Protein AF-A0A2V7GZ86-F1 (afdb_monomer_lite)

pLDDT: mean 86.81, std 11.38, range [52.19, 98.56]

Foldseek 3Di:
DDLVVQLVVLLVVLVVLLVVLVVLLVVQVVVLCVAQPPNCQCVLLVLLSVLLVLLSVLLNVCLVPDPQVLSRDGCPDCPDLNVVLSVLSSVLSVLSSQSSVPRQFDDDDPDTDGRFQALQNVLVSQLVNLVSVLVSLCSSQQRPDDPPVNDPCNVVSCVDPVSCLLNVLSVVLNVLSVVLNVLRVPDRDSVLSSLSSVLSSLSSQLSSCSNVVVVVSVVVSVVSNVVSVVVSVVPPD

Radius of gyration: 19.73 Å; chains: 1; bounding box: 51×45×50 Å

Secondary structure (DSSP, 8-state):
--HHHHHHHHHHHHHHHHHHHHHHHHHHHHHHHHHHTT-GGGHHHHHHHHHHHHHHHHHHHHHHT---GGGSS----TTSHHHHHHHHHHHHHHHHHHHHHT-SEEEETTEEEEE---THHHHHHHHHHHHHHHHHHHHHHHT-S-GGG-SS-HHHHHT-HHHHHHHHHHHHHHHHHHHHHHHGGG---HHHHHHHHHHHHHHHHHHHHHHTT-HHHHHHHHHHHHHHHHHHHHT--

Sequence (237 aa):
MTLEARDELRFGFVEMLFALTAAEIAVQVADVVKNFEADLAALPAYTHLMFATILVTTSWVGWLKSKAPGNRAPLDSVFSAAFIVLLVDVFLVICYFIIVRGVDIQRIGDTIVRVVPSSANETRWSMVIFCVYFLWDILTKAVIVPADERSKKMWRRLIDKNLWDRAWITIVCLLIAFALWLETRTFTNALSVVAVDIALVALVLLFRALKEKSSKWASAMSLLLIAMTIAGLKLQP

Structure (mmCIF, N/CA/C/O backbone):
data_AF-A0A2V7GZ86-F1
#
_entry.id   AF-A0A2V7GZ86-F1
#
loop_
_atom_site.group_PDB
_atom_site.id
_atom_site.type_symbol
_atom_site.label_atom_id
_atom_site.label_alt_id
_atom_site.label_comp_id
_atom_site.label_asym_id
_atom_site.label_entity_id
_atom_site.label_seq_id
_atom_site.pdbx_PDB_ins_code
_atom_site.Cartn_x
_atom_site.Cartn_y
_atom_site.Cartn_z
_atom_site.occupancy
_atom_site.B_iso_or_equiv
_atom_site.auth_seq_id
_atom_site.auth_comp_id
_atom_site.auth_asym_id
_atom_site.auth_atom_id
_atom_site.pdbx_PDB_model_num
ATOM 1 N N . MET A 1 1 ? -7.721 -25.644 25.195 1.00 55.38 1 MET A N 1
ATOM 2 C CA . MET A 1 1 ? -7.066 -24.526 24.484 1.00 55.38 1 MET A CA 1
ATOM 3 C C . MET A 1 1 ? -7.402 -23.257 25.247 1.00 55.38 1 MET A C 1
ATOM 5 O O . MET A 1 1 ? -8.586 -22.995 25.431 1.00 55.38 1 MET A O 1
ATOM 9 N N . THR A 1 2 ? -6.400 -22.572 25.796 1.00 71.94 2 THR A N 1
ATOM 10 C CA . THR A 1 2 ? -6.577 -21.314 26.543 1.00 71.94 2 THR A CA 1
ATOM 11 C C . THR A 1 2 ? -7.041 -20.199 25.597 1.00 71.94 2 THR A C 1
ATOM 13 O O . THR A 1 2 ? -6.867 -20.314 24.384 1.00 71.94 2 THR A O 1
ATOM 16 N N . LEU A 1 3 ? -7.666 -19.141 26.127 1.00 62.00 3 LEU A N 1
ATOM 17 C CA . LEU A 1 3 ? -8.075 -17.973 25.327 1.00 62.00 3 LEU A CA 1
ATOM 18 C C . LEU A 1 3 ? -6.872 -17.333 24.613 1.00 62.00 3 LEU A C 1
ATOM 20 O O . LEU A 1 3 ? -6.975 -17.001 23.438 1.00 62.00 3 LEU A O 1
ATOM 24 N N . GLU A 1 4 ? -5.715 -17.293 25.278 1.00 68.81 4 GLU A N 1
ATOM 25 C CA . GLU A 1 4 ? -4.448 -16.810 24.709 1.00 68.81 4 GLU A CA 1
ATOM 26 C C . GLU A 1 4 ? -4.055 -17.578 23.437 1.00 68.81 4 GLU A C 1
ATOM 28 O O . GLU A 1 4 ? -3.785 -16.971 22.405 1.00 68.81 4 GLU A O 1
ATOM 33 N N . ALA A 1 5 ? -4.161 -18.912 23.456 1.00 68.38 5 ALA A N 1
ATOM 34 C CA . ALA A 1 5 ? -3.840 -19.745 22.297 1.00 68.38 5 ALA A CA 1
ATOM 35 C C . ALA A 1 5 ? -4.799 -19.542 21.104 1.00 68.38 5 ALA A C 1
ATOM 37 O O . ALA A 1 5 ? -4.445 -19.863 19.972 1.00 68.38 5 ALA A O 1
ATOM 38 N N . ARG A 1 6 ? -6.027 -19.042 21.321 1.00 65.75 6 ARG A N 1
ATOM 39 C CA . ARG A 1 6 ? -6.971 -18.739 20.226 1.00 65.75 6 ARG A CA 1
ATOM 40 C C . ARG A 1 6 ? -6.672 -17.401 19.564 1.00 65.75 6 ARG A C 1
ATOM 42 O O . ARG A 1 6 ? -6.775 -17.304 18.342 1.00 65.75 6 ARG A O 1
ATOM 49 N N . ASP A 1 7 ? -6.299 -16.399 20.352 1.00 68.62 7 ASP A N 1
ATOM 50 C CA . ASP A 1 7 ? -5.923 -15.091 19.822 1.00 68.62 7 ASP A CA 1
ATOM 51 C C . ASP A 1 7 ? -4.645 -15.209 18.980 1.00 68.62 7 ASP A C 1
ATOM 53 O O . ASP A 1 7 ? -4.592 -14.681 17.868 1.00 68.62 7 ASP A O 1
ATOM 57 N N . GLU A 1 8 ? -3.678 -16.018 19.421 1.00 78.75 8 GLU A N 1
ATOM 58 C CA . GLU A 1 8 ? -2.450 -16.323 18.672 1.00 78.75 8 GLU A CA 1
ATOM 59 C C . GLU A 1 8 ? -2.711 -16.877 17.259 1.00 78.75 8 GLU A C 1
ATOM 61 O O . GLU A 1 8 ? -2.003 -16.509 16.321 1.00 78.75 8 GLU A O 1
ATOM 66 N N . LEU A 1 9 ? -3.758 -17.690 17.057 1.00 82.81 9 LEU A N 1
ATOM 67 C CA . LEU A 1 9 ? -4.071 -18.266 15.740 1.00 82.81 9 LEU A CA 1
ATOM 68 C C . LEU A 1 9 ? -4.474 -17.203 14.711 1.00 82.81 9 LEU A C 1
ATOM 70 O O . LEU A 1 9 ? -4.079 -17.290 13.547 1.00 82.81 9 LEU A O 1
ATOM 74 N N . ARG A 1 10 ? -5.248 -16.190 15.123 1.00 84.25 10 ARG A N 1
ATOM 75 C CA . ARG A 1 10 ? -5.654 -15.088 14.237 1.00 84.25 10 ARG A CA 1
ATOM 76 C C . ARG A 1 10 ? -4.441 -14.280 13.790 1.00 84.25 10 ARG A C 1
ATOM 78 O O . ARG A 1 10 ? -4.294 -14.008 12.598 1.00 84.25 10 ARG A O 1
ATOM 85 N N . PHE A 1 11 ? -3.617 -13.871 14.756 1.00 87.12 11 PHE A N 1
ATOM 86 C CA . PHE A 1 11 ? -2.421 -13.080 14.486 1.00 87.12 11 PHE A CA 1
ATOM 87 C C . PHE A 1 11 ? -1.457 -13.868 13.599 1.00 87.12 11 PHE A C 1
ATOM 89 O O . PHE A 1 11 ? -1.068 -13.365 12.547 1.00 87.12 11 PHE A O 1
ATOM 96 N N . GLY A 1 12 ? -1.201 -15.134 13.936 1.00 91.56 12 GLY A N 1
ATOM 97 C CA . GLY A 1 12 ? -0.359 -16.017 13.134 1.00 91.56 12 GLY A CA 1
ATOM 98 C C . GLY A 1 12 ? -0.863 -16.184 11.698 1.00 91.56 12 GLY A C 1
ATOM 99 O O . GLY A 1 12 ? -0.069 -16.145 10.762 1.00 91.56 12 GLY A O 1
ATOM 100 N N . PHE A 1 13 ? -2.179 -16.298 11.480 1.00 93.69 13 PHE A N 1
ATOM 101 C CA . PHE A 1 13 ? -2.731 -16.395 10.124 1.00 93.69 13 PHE A CA 1
ATOM 102 C C . PHE A 1 13 ? -2.446 -15.153 9.271 1.00 93.69 13 PHE A C 1
ATOM 104 O O . PHE A 1 13 ? -1.959 -15.275 8.148 1.00 93.69 13 PHE A O 1
ATOM 111 N N . VAL A 1 14 ? -2.710 -13.955 9.798 1.00 95.00 14 VAL A N 1
ATOM 112 C CA . VAL A 1 14 ? -2.457 -12.702 9.066 1.00 95.00 14 VAL A CA 1
ATOM 113 C C . VAL A 1 14 ? -0.953 -12.478 8.861 1.00 95.00 14 VAL A C 1
ATOM 115 O O . VAL A 1 14 ? -0.543 -12.053 7.782 1.00 95.00 14 VAL A O 1
ATOM 118 N N . GLU A 1 15 ? -0.116 -12.823 9.843 1.00 96.00 15 GLU A N 1
ATOM 119 C CA . GLU A 1 15 ? 1.348 -12.773 9.721 1.00 96.00 15 GLU A CA 1
ATOM 120 C C . GLU A 1 15 ? 1.870 -13.682 8.606 1.00 96.00 15 GLU A C 1
ATOM 122 O O . GLU A 1 15 ? 2.702 -13.247 7.807 1.00 96.00 15 GLU A O 1
ATOM 127 N N . MET A 1 16 ? 1.339 -14.902 8.481 1.00 97.44 16 MET A N 1
ATOM 128 C CA . MET A 1 16 ? 1.681 -15.799 7.373 1.00 97.44 16 MET A CA 1
ATOM 129 C C . MET A 1 16 ? 1.311 -15.198 6.008 1.00 97.44 16 MET A C 1
ATOM 131 O O . MET A 1 16 ? 2.074 -15.344 5.056 1.00 97.44 16 MET A O 1
ATOM 135 N N . LEU A 1 17 ? 0.188 -14.477 5.895 1.00 97.75 17 LEU A N 1
ATOM 136 C CA . LEU A 1 17 ? -0.189 -13.793 4.649 1.00 97.75 17 LEU A CA 1
ATOM 137 C C . LEU A 1 17 ? 0.745 -12.616 4.317 1.00 97.75 17 LEU A C 1
ATOM 139 O O . LEU A 1 17 ? 1.081 -12.401 3.147 1.00 97.75 17 LEU A O 1
ATOM 143 N N . PHE A 1 18 ? 1.197 -11.864 5.325 1.00 97.94 18 PHE A N 1
ATOM 144 C CA . PHE A 1 18 ? 2.225 -10.836 5.134 1.00 97.94 18 PHE A CA 1
ATOM 145 C C . PHE A 1 18 ? 3.549 -11.455 4.677 1.00 97.94 18 PHE A C 1
ATOM 147 O O . PHE A 1 18 ? 4.160 -10.949 3.736 1.00 97.94 18 PHE A O 1
ATOM 154 N N . ALA A 1 19 ? 3.963 -12.567 5.291 1.00 98.06 19 ALA A N 1
ATOM 155 C CA . ALA A 1 19 ? 5.163 -13.299 4.898 1.00 98.06 19 ALA A CA 1
ATOM 156 C C . ALA A 1 19 ? 5.065 -13.826 3.458 1.00 98.06 19 ALA A C 1
ATOM 158 O O . ALA A 1 19 ? 6.012 -13.678 2.689 1.00 98.06 19 ALA A O 1
ATOM 159 N N . LEU A 1 20 ? 3.904 -14.361 3.061 1.00 98.25 20 LEU A N 1
ATOM 160 C CA . LEU A 1 20 ? 3.641 -14.782 1.684 1.00 98.25 20 LEU A CA 1
ATOM 161 C C . LEU A 1 20 ? 3.772 -13.612 0.700 1.00 98.25 20 LEU A C 1
ATOM 163 O O . LEU A 1 20 ? 4.421 -13.742 -0.334 1.00 98.25 20 LEU A O 1
ATOM 167 N N . THR A 1 21 ? 3.204 -12.454 1.037 1.00 98.31 21 THR A N 1
ATOM 168 C CA . THR A 1 21 ? 3.330 -11.244 0.208 1.00 98.31 21 THR A CA 1
ATOM 169 C C . THR A 1 21 ? 4.785 -10.778 0.100 1.00 98.31 21 THR A C 1
ATOM 171 O O . THR A 1 21 ? 5.233 -10.405 -0.980 1.00 98.31 21 THR A O 1
ATOM 174 N N . ALA A 1 22 ? 5.552 -10.834 1.193 1.00 98.31 22 ALA A N 1
ATOM 175 C CA . ALA A 1 22 ? 6.975 -10.500 1.181 1.00 98.31 22 ALA A CA 1
ATOM 176 C C . ALA A 1 22 ? 7.805 -11.485 0.338 1.00 98.31 22 ALA A C 1
ATOM 178 O O . ALA A 1 22 ? 8.714 -11.066 -0.378 1.00 98.31 22 ALA A O 1
ATOM 179 N N . ALA A 1 23 ? 7.476 -12.779 0.377 1.00 98.44 23 ALA A N 1
ATOM 180 C CA . ALA A 1 23 ? 8.101 -13.781 -0.481 1.00 98.44 23 ALA A CA 1
ATOM 181 C C . ALA A 1 23 ? 7.811 -13.512 -1.966 1.00 98.44 23 ALA A C 1
ATOM 183 O O . ALA A 1 23 ? 8.726 -13.577 -2.783 1.00 98.44 23 ALA A O 1
ATOM 184 N N . GLU A 1 24 ? 6.578 -13.132 -2.312 1.00 98.12 24 GLU A N 1
ATOM 185 C CA . GLU A 1 24 ? 6.230 -12.755 -3.688 1.00 98.12 24 GLU A CA 1
ATOM 186 C C . GLU A 1 24 ? 7.028 -11.531 -4.164 1.00 98.12 24 GLU A C 1
ATOM 188 O O . GLU A 1 24 ? 7.501 -11.525 -5.296 1.00 98.12 24 GLU A O 1
ATOM 193 N N . ILE A 1 25 ? 7.261 -10.529 -3.304 1.00 98.19 25 ILE A N 1
ATOM 194 C CA . ILE A 1 25 ? 8.141 -9.393 -3.639 1.00 98.19 25 ILE A CA 1
ATOM 195 C C . ILE A 1 25 ? 9.536 -9.897 -4.015 1.00 98.19 25 ILE A C 1
ATOM 197 O O . ILE A 1 25 ? 10.080 -9.481 -5.035 1.00 98.19 25 ILE A O 1
ATOM 201 N N . ALA A 1 26 ? 10.109 -10.807 -3.222 1.00 98.19 26 ALA A N 1
ATOM 202 C CA . ALA A 1 26 ? 11.434 -11.356 -3.496 1.00 98.19 26 ALA A CA 1
ATOM 203 C C . ALA A 1 26 ? 11.485 -12.116 -4.833 1.00 98.19 26 ALA A C 1
ATOM 205 O O . ALA A 1 26 ? 12.449 -11.961 -5.582 1.00 98.19 26 ALA A O 1
ATOM 206 N N . VAL A 1 27 ? 10.438 -12.883 -5.159 1.00 96.94 27 VAL A N 1
ATOM 207 C CA . VAL A 1 27 ? 10.313 -13.576 -6.453 1.00 96.94 27 VAL A CA 1
ATOM 208 C C . VAL A 1 27 ? 10.264 -12.574 -7.607 1.00 96.94 27 VAL A C 1
ATOM 210 O O . VAL A 1 27 ? 11.024 -12.716 -8.561 1.00 96.94 27 VAL A O 1
ATOM 213 N N . GLN A 1 28 ? 9.439 -11.527 -7.512 1.00 95.88 28 GLN A N 1
ATOM 214 C CA . GLN A 1 28 ? 9.347 -10.505 -8.560 1.00 95.88 28 GLN A CA 1
ATOM 215 C C . GLN A 1 28 ? 10.662 -9.727 -8.730 1.00 95.88 28 GLN A C 1
ATOM 217 O O . GLN A 1 28 ? 11.079 -9.468 -9.855 1.00 95.88 28 GLN A O 1
ATOM 222 N N . VAL A 1 29 ? 11.356 -9.392 -7.635 1.00 96.12 29 VAL A N 1
ATOM 223 C CA . VAL A 1 29 ? 12.685 -8.757 -7.697 1.00 96.12 29 VAL A CA 1
ATOM 224 C C . VAL A 1 29 ? 13.685 -9.668 -8.410 1.00 96.12 29 VAL A C 1
ATOM 226 O O . VAL A 1 29 ? 14.411 -9.204 -9.288 1.00 96.12 29 VAL A O 1
ATOM 229 N N . ALA A 1 30 ? 13.713 -10.960 -8.071 1.00 95.38 30 ALA A N 1
ATOM 230 C CA . ALA A 1 30 ? 14.594 -11.924 -8.724 1.00 95.38 30 ALA A CA 1
ATOM 231 C C . ALA A 1 30 ? 14.294 -12.050 -10.228 1.00 95.38 30 ALA A C 1
ATOM 233 O O . ALA A 1 30 ? 15.227 -12.080 -11.033 1.00 95.38 30 ALA A O 1
ATOM 234 N N . ASP A 1 31 ? 13.013 -12.061 -10.610 1.00 93.88 31 ASP A N 1
ATOM 235 C CA . ASP A 1 31 ? 12.576 -12.062 -12.010 1.00 93.88 31 ASP A CA 1
ATOM 236 C C . ASP A 1 31 ? 13.084 -10.817 -12.758 1.00 93.88 31 ASP A C 1
ATOM 238 O O . ASP A 1 31 ? 13.628 -10.946 -13.856 1.00 93.88 31 ASP A O 1
ATOM 242 N N . VAL A 1 32 ? 12.965 -9.618 -12.175 1.00 93.88 32 VAL A N 1
ATOM 243 C CA . VAL A 1 32 ? 13.455 -8.374 -12.801 1.00 93.88 32 VAL A CA 1
ATOM 244 C C . VAL A 1 32 ? 14.974 -8.413 -12.981 1.00 93.88 32 VAL A C 1
ATOM 246 O O . VAL A 1 32 ? 15.461 -8.207 -14.092 1.00 93.88 32 VAL A O 1
ATOM 249 N N . VAL A 1 33 ? 15.720 -8.745 -11.922 1.00 94.62 33 VAL A N 1
ATOM 250 C CA . VAL A 1 33 ? 17.193 -8.780 -11.947 1.00 94.62 33 VAL A CA 1
ATOM 251 C C . VAL A 1 33 ? 17.709 -9.791 -12.971 1.00 94.62 33 VAL A C 1
ATOM 253 O O . VAL A 1 33 ? 18.643 -9.495 -13.712 1.00 94.62 33 VAL A O 1
ATOM 256 N N . LYS A 1 34 ? 17.090 -10.975 -13.049 1.00 94.19 34 LYS A N 1
ATOM 257 C CA . LYS A 1 34 ? 17.498 -12.037 -13.977 1.00 94.19 34 LYS A CA 1
ATOM 258 C C . LYS A 1 34 ? 17.307 -11.655 -15.447 1.00 94.19 34 LYS A C 1
ATOM 260 O O . LYS A 1 34 ? 18.088 -12.105 -16.279 1.00 94.19 34 LYS A O 1
ATOM 265 N N . ASN A 1 35 ? 16.254 -10.904 -15.776 1.00 93.00 35 ASN A N 1
ATOM 266 C CA . ASN A 1 35 ? 15.871 -10.651 -17.171 1.00 93.00 35 ASN A CA 1
ATOM 267 C C . ASN A 1 35 ? 16.343 -9.296 -17.709 1.00 93.00 35 ASN A C 1
ATOM 269 O O . ASN A 1 35 ? 16.477 -9.157 -18.921 1.00 93.00 35 ASN A O 1
ATOM 273 N N . PHE A 1 36 ? 16.586 -8.313 -16.841 1.00 91.00 36 PHE A N 1
ATOM 274 C CA . PHE A 1 36 ? 16.958 -6.957 -17.256 1.00 91.00 36 PHE A CA 1
ATOM 275 C C . PHE A 1 36 ? 18.317 -6.497 -16.721 1.00 91.00 36 PHE A C 1
ATOM 277 O O . PHE A 1 36 ? 18.743 -5.395 -17.045 1.00 91.00 36 PHE A O 1
ATOM 284 N N . GLU A 1 37 ? 19.014 -7.310 -15.918 1.00 86.50 37 GLU A N 1
ATOM 285 C CA . GLU A 1 37 ? 20.281 -6.936 -15.276 1.00 86.50 37 GLU A CA 1
ATOM 286 C C . GLU A 1 37 ? 20.219 -5.503 -14.682 1.00 86.50 37 GLU A C 1
ATOM 288 O O . GLU A 1 37 ? 19.221 -5.117 -14.062 1.00 86.50 37 GLU A O 1
ATOM 293 N N . ALA A 1 38 ? 21.273 -4.700 -14.850 1.00 83.56 38 ALA A N 1
ATOM 294 C CA . ALA A 1 38 ? 21.331 -3.303 -14.419 1.00 83.56 38 ALA A CA 1
ATOM 295 C C . ALA A 1 38 ? 20.757 -2.314 -15.463 1.00 83.56 38 ALA A C 1
ATOM 297 O O . ALA A 1 38 ? 21.160 -1.149 -15.486 1.00 83.56 38 ALA A O 1
ATOM 298 N N . ASP A 1 39 ? 19.848 -2.756 -16.341 1.00 92.19 39 ASP A N 1
ATOM 299 C CA . ASP A 1 39 ? 19.231 -1.897 -17.354 1.00 92.19 39 ASP A CA 1
ATOM 300 C C . ASP A 1 39 ? 18.286 -0.867 -16.712 1.00 92.19 39 ASP A C 1
ATOM 302 O O . ASP A 1 39 ? 17.352 -1.190 -15.970 1.00 92.19 39 ASP A O 1
ATOM 306 N N . LEU A 1 40 ? 18.502 0.406 -17.049 1.00 90.88 40 LEU A N 1
ATOM 307 C CA . LEU A 1 40 ? 17.648 1.518 -16.636 1.00 90.88 40 LEU A CA 1
ATOM 308 C C . LEU A 1 40 ? 16.225 1.402 -17.201 1.00 90.88 40 LEU A C 1
ATOM 310 O O . LEU A 1 40 ? 15.306 1.999 -16.642 1.00 90.88 40 LEU A O 1
ATOM 314 N N . ALA A 1 41 ? 16.008 0.613 -18.257 1.00 90.81 41 ALA A N 1
ATOM 315 C CA . ALA A 1 41 ? 14.671 0.307 -18.762 1.00 90.81 41 ALA A CA 1
ATOM 316 C C . ALA A 1 41 ? 13.791 -0.416 -17.722 1.00 90.81 41 ALA A C 1
ATOM 318 O O . ALA A 1 41 ? 12.566 -0.292 -17.769 1.00 90.81 41 ALA A O 1
ATOM 319 N N . ALA A 1 42 ? 14.394 -1.116 -16.754 1.00 94.62 42 ALA A N 1
ATOM 320 C CA . ALA A 1 42 ? 13.684 -1.773 -15.658 1.00 94.62 42 ALA A CA 1
ATOM 321 C C . ALA A 1 42 ? 13.427 -0.861 -14.446 1.00 94.62 42 ALA A C 1
ATOM 323 O O . ALA A 1 42 ? 12.818 -1.300 -13.469 1.00 94.62 42 ALA A O 1
ATOM 324 N N . LEU A 1 43 ? 13.847 0.411 -14.494 1.00 95.06 43 LEU A N 1
ATOM 325 C CA . LEU A 1 43 ? 13.683 1.353 -13.385 1.00 95.06 43 LEU A CA 1
ATOM 326 C C . LEU A 1 43 ? 12.230 1.459 -12.875 1.00 95.06 43 LEU A C 1
ATOM 328 O O . LEU A 1 43 ? 12.069 1.391 -11.657 1.00 95.06 43 LEU A O 1
ATOM 332 N N . PRO A 1 44 ? 11.184 1.534 -13.729 1.00 95.38 44 PRO A N 1
ATOM 333 C CA . PRO A 1 44 ? 9.794 1.538 -13.259 1.00 95.38 44 PRO A CA 1
ATOM 334 C C . PRO A 1 44 ? 9.421 0.284 -12.454 1.00 95.38 44 PRO A C 1
ATOM 336 O O . PRO A 1 44 ? 8.783 0.371 -11.412 1.00 95.38 44 PRO A O 1
ATOM 339 N N . ALA A 1 45 ? 9.883 -0.897 -12.880 1.00 95.75 45 ALA A N 1
ATOM 340 C CA . ALA A 1 45 ? 9.616 -2.139 -12.156 1.00 95.75 45 ALA A CA 1
ATOM 341 C C . ALA A 1 45 ? 10.298 -2.147 -10.776 1.00 95.75 45 ALA A C 1
ATOM 343 O O . ALA A 1 45 ? 9.702 -2.575 -9.785 1.00 95.75 45 ALA A O 1
ATOM 344 N N . TYR A 1 46 ? 11.532 -1.636 -10.686 1.00 96.44 46 TYR A N 1
ATOM 345 C CA . TYR A 1 46 ? 12.235 -1.498 -9.409 1.00 96.44 46 TYR A CA 1
ATOM 346 C C . TYR A 1 46 ? 11.539 -0.511 -8.462 1.00 96.44 46 TYR A C 1
ATOM 348 O O . TYR A 1 46 ? 11.425 -0.793 -7.266 1.00 96.44 46 TYR A O 1
ATOM 356 N N . THR A 1 47 ? 11.056 0.630 -8.963 1.00 96.75 47 THR A N 1
ATOM 357 C CA . THR A 1 47 ? 10.380 1.635 -8.128 1.00 96.75 47 THR A CA 1
ATOM 358 C C . THR A 1 47 ? 9.015 1.162 -7.652 1.00 96.75 47 THR A C 1
ATOM 360 O O . THR A 1 47 ? 8.705 1.351 -6.473 1.00 96.75 47 THR A O 1
ATOM 363 N N . HIS A 1 48 ? 8.273 0.433 -8.488 1.00 97.06 48 HIS A N 1
ATOM 364 C CA . HIS A 1 48 ? 7.035 -0.242 -8.097 1.00 97.06 48 HIS A CA 1
ATOM 365 C C . HIS A 1 48 ? 7.294 -1.245 -6.971 1.00 97.06 48 HIS A C 1
ATOM 367 O O . HIS A 1 48 ? 6.614 -1.240 -5.944 1.00 97.06 48 HIS A O 1
ATOM 373 N N . LEU A 1 49 ? 8.299 -2.115 -7.123 1.00 97.75 49 LEU A N 1
ATOM 374 C CA . LEU A 1 49 ? 8.638 -3.124 -6.112 1.00 97.75 49 LEU A CA 1
ATOM 375 C C . LEU A 1 49 ? 9.120 -2.493 -4.802 1.00 97.75 49 LEU A C 1
ATOM 377 O O . LEU A 1 49 ? 8.781 -2.978 -3.717 1.00 97.75 49 LEU A O 1
ATOM 381 N N . MET A 1 50 ? 9.851 -1.380 -4.878 1.00 97.88 50 MET A N 1
ATOM 382 C CA . MET A 1 50 ? 10.206 -0.577 -3.709 1.00 97.88 50 MET A CA 1
ATOM 383 C C . MET A 1 50 ? 8.955 -0.007 -3.027 1.00 97.88 50 MET A C 1
ATOM 385 O O . MET A 1 50 ? 8.817 -0.132 -1.806 1.00 97.88 50 MET A O 1
ATOM 389 N N . PHE A 1 51 ? 8.022 0.566 -3.794 1.00 97.94 51 PHE A N 1
ATOM 390 C CA . PHE A 1 51 ? 6.738 1.037 -3.280 1.00 97.94 51 PHE A CA 1
ATOM 391 C C . PHE A 1 51 ? 5.973 -0.083 -2.568 1.00 97.94 51 PHE A C 1
ATOM 393 O O . PHE A 1 51 ? 5.599 0.074 -1.402 1.00 97.94 51 PHE A O 1
ATOM 400 N N . ALA A 1 52 ? 5.813 -1.236 -3.218 1.00 98.31 52 ALA A N 1
ATOM 401 C CA . ALA A 1 52 ? 5.128 -2.390 -2.652 1.00 98.31 52 ALA A CA 1
ATOM 402 C C . ALA A 1 52 ? 5.804 -2.881 -1.360 1.00 98.31 52 ALA A C 1
ATOM 404 O O . ALA A 1 52 ? 5.125 -3.165 -0.373 1.00 98.31 52 ALA A O 1
ATOM 405 N N . THR A 1 53 ? 7.139 -2.897 -1.319 1.00 98.56 53 THR A N 1
ATOM 406 C CA . THR A 1 53 ? 7.912 -3.253 -0.118 1.00 98.56 53 THR A CA 1
ATOM 407 C C . THR A 1 53 ? 7.616 -2.306 1.040 1.00 98.56 53 THR A C 1
ATOM 409 O O . THR A 1 53 ? 7.311 -2.754 2.148 1.00 98.56 53 THR A O 1
ATOM 412 N N . ILE A 1 54 ? 7.658 -0.993 0.807 1.00 98.31 54 ILE A N 1
ATOM 413 C CA . ILE A 1 54 ? 7.376 0.014 1.841 1.00 98.31 54 ILE A CA 1
ATOM 414 C C . ILE A 1 54 ? 5.917 -0.082 2.300 1.00 98.31 54 ILE A C 1
ATOM 416 O O . ILE A 1 54 ? 5.636 -0.046 3.502 1.00 98.31 54 ILE A O 1
ATOM 420 N N . LEU A 1 55 ? 4.981 -0.257 1.368 1.00 98.06 55 LEU A N 1
ATOM 421 C CA . LEU A 1 55 ? 3.566 -0.441 1.665 1.00 98.06 55 LEU A CA 1
ATOM 422 C C . LEU A 1 55 ? 3.334 -1.659 2.565 1.00 98.06 55 LEU A C 1
ATOM 424 O O . LEU A 1 55 ? 2.701 -1.526 3.613 1.00 98.06 55 LEU A O 1
ATOM 428 N N . VAL A 1 56 ? 3.873 -2.823 2.200 1.00 98.38 56 VAL A N 1
ATOM 429 C CA . VAL A 1 56 ? 3.704 -4.081 2.942 1.00 98.38 56 VAL A CA 1
ATOM 430 C C . VAL A 1 56 ? 4.356 -3.995 4.319 1.00 98.38 56 VAL A C 1
ATOM 432 O O . VAL A 1 56 ? 3.699 -4.256 5.326 1.00 98.38 56 VAL A O 1
ATOM 435 N N . THR A 1 57 ? 5.619 -3.569 4.390 1.00 97.88 57 THR A N 1
ATOM 436 C CA . THR A 1 57 ? 6.383 -3.521 5.649 1.00 97.88 57 THR A CA 1
ATOM 437 C C . THR A 1 57 ? 5.801 -2.524 6.647 1.00 97.88 57 THR A C 1
ATOM 439 O O . THR A 1 57 ? 5.573 -2.871 7.807 1.00 97.88 57 THR A O 1
ATOM 442 N N . THR A 1 58 ? 5.479 -1.300 6.217 1.00 96.75 58 THR A N 1
ATOM 443 C CA . THR A 1 58 ? 4.860 -0.305 7.109 1.00 96.75 58 THR A CA 1
ATOM 444 C C . THR A 1 58 ? 3.452 -0.718 7.536 1.00 96.75 58 THR A C 1
ATOM 446 O O . THR A 1 58 ? 3.027 -0.395 8.649 1.00 96.75 58 THR A O 1
ATOM 449 N N . SER A 1 59 ? 2.727 -1.457 6.690 1.00 96.50 59 SER A N 1
ATOM 450 C CA . SER A 1 59 ? 1.403 -1.988 7.019 1.00 96.50 59 SER A CA 1
ATOM 451 C C . SER A 1 59 ? 1.444 -3.125 8.014 1.00 96.50 59 SER A C 1
ATOM 453 O O . SER A 1 59 ? 0.664 -3.095 8.964 1.00 96.50 59 SER A O 1
ATOM 455 N N . TRP A 1 60 ? 2.391 -4.046 7.869 1.00 97.00 60 TRP A N 1
ATOM 456 C CA . TRP A 1 60 ? 2.645 -5.084 8.859 1.00 97.00 60 TRP A CA 1
ATOM 457 C C . TRP A 1 60 ? 3.013 -4.480 10.220 1.00 97.00 60 TRP A C 1
ATOM 459 O O . TRP A 1 60 ? 2.355 -4.768 11.218 1.00 97.00 60 TRP A O 1
ATOM 469 N N . VAL A 1 61 ? 3.982 -3.554 10.264 1.00 95.44 61 VAL A N 1
ATOM 470 C CA . VAL A 1 61 ? 4.387 -2.884 11.515 1.00 95.44 61 VAL A CA 1
ATOM 471 C C . VAL A 1 61 ? 3.221 -2.115 12.142 1.00 95.44 61 VAL A C 1
ATOM 473 O O . VAL A 1 61 ? 3.010 -2.177 13.355 1.00 95.44 61 VAL A O 1
ATOM 476 N N . GLY A 1 62 ? 2.447 -1.391 11.329 1.00 92.56 62 GLY A N 1
ATOM 477 C CA . GLY A 1 62 ? 1.285 -0.641 11.799 1.00 92.56 62 GLY A CA 1
ATOM 478 C C . GLY A 1 62 ? 0.169 -1.539 12.335 1.00 92.56 62 GLY A C 1
ATOM 479 O O . GLY A 1 62 ? -0.454 -1.202 13.342 1.00 92.56 62 GLY A O 1
ATOM 480 N N . TRP A 1 63 ? -0.062 -2.686 11.696 1.00 92.94 63 TRP A N 1
ATOM 481 C CA . TRP A 1 63 ? -1.007 -3.699 12.158 1.00 92.94 63 TRP A CA 1
ATOM 482 C C . TRP A 1 63 ? -0.544 -4.332 13.479 1.00 92.94 63 TRP A C 1
ATOM 484 O O . TRP A 1 63 ? -1.313 -4.343 14.441 1.00 92.94 63 TRP A O 1
ATOM 494 N N . LEU A 1 64 ? 0.732 -4.721 13.581 1.00 91.62 64 LEU A N 1
ATOM 495 C CA . LEU A 1 64 ? 1.321 -5.325 14.783 1.00 91.62 64 LEU A CA 1
ATOM 496 C C . LEU A 1 64 ? 1.263 -4.380 15.997 1.00 91.62 64 LEU A C 1
ATOM 498 O O . LEU A 1 64 ? 0.940 -4.786 17.113 1.00 91.62 64 LEU A O 1
ATOM 502 N N . LYS A 1 65 ? 1.525 -3.083 15.786 1.00 89.69 65 LYS A N 1
ATOM 503 C CA . LYS A 1 65 ? 1.457 -2.055 16.843 1.00 89.69 65 LYS A CA 1
ATOM 504 C C . LYS A 1 65 ? 0.031 -1.608 17.183 1.00 89.69 65 LYS A C 1
ATOM 506 O O . LYS A 1 65 ? -0.160 -0.872 18.158 1.00 89.69 65 LYS A O 1
ATOM 511 N N . SER A 1 66 ? -0.974 -1.999 16.401 1.00 84.44 66 SER A N 1
ATOM 512 C CA . SER A 1 66 ? -2.344 -1.526 16.582 1.00 84.44 66 SER A CA 1
ATOM 513 C C . SER A 1 66 ? -2.933 -2.012 17.909 1.00 84.44 66 SER A C 1
ATOM 515 O O . SER A 1 66 ? -3.169 -3.199 18.127 1.00 84.44 66 SER A O 1
ATOM 517 N N . LYS A 1 67 ? -3.233 -1.064 18.804 1.00 78.25 67 LYS A N 1
ATOM 518 C CA . LYS A 1 67 ? -3.958 -1.303 20.067 1.00 78.25 67 LYS A CA 1
ATOM 519 C C . LYS A 1 67 ? -5.483 -1.239 19.895 1.00 78.25 67 LYS A C 1
ATOM 521 O O . LYS A 1 67 ? -6.195 -1.018 20.871 1.00 78.25 67 LYS A O 1
ATOM 526 N N . ALA A 1 68 ? -5.996 -1.333 18.665 1.00 74.81 68 ALA A N 1
ATOM 527 C CA . ALA A 1 68 ? -7.433 -1.262 18.423 1.00 74.81 68 ALA A CA 1
ATOM 528 C C . ALA A 1 68 ? -8.144 -2.426 19.145 1.00 74.81 68 ALA A C 1
ATOM 530 O O . ALA A 1 68 ? -7.724 -3.571 18.967 1.00 74.81 68 ALA A O 1
ATOM 531 N N . PRO A 1 69 ? -9.222 -2.172 19.916 1.00 68.81 69 PRO A N 1
ATOM 532 C CA . PRO A 1 69 ? -9.929 -3.213 20.666 1.00 68.81 69 PRO A CA 1
ATOM 533 C C . PRO A 1 69 ? -10.357 -4.392 19.789 1.00 68.81 69 PRO A C 1
ATOM 535 O O . PRO A 1 69 ? -10.248 -5.539 20.199 1.00 68.81 69 PRO A O 1
ATOM 538 N N . GLY A 1 70 ? -10.751 -4.123 18.540 1.00 69.00 70 GLY A N 1
ATOM 539 C CA . GLY A 1 70 ? -11.126 -5.167 17.586 1.00 69.00 70 GLY A CA 1
ATOM 540 C C . GLY A 1 70 ? -10.025 -6.046 17.061 1.00 69.00 70 GLY A C 1
ATOM 541 O O . GLY A 1 70 ? -10.308 -7.140 16.580 1.00 69.00 70 GLY A O 1
ATOM 542 N N . ASN A 1 71 ? -8.781 -5.595 17.156 1.00 71.81 71 ASN A N 1
ATOM 543 C CA . ASN A 1 71 ? -7.658 -6.438 16.793 1.00 71.81 71 ASN A CA 1
ATOM 544 C C . ASN A 1 71 ? -7.393 -7.498 17.872 1.00 71.81 71 ASN A C 1
ATOM 546 O O . ASN A 1 71 ? -6.878 -8.560 17.566 1.00 71.81 71 ASN A O 1
ATOM 550 N N . ARG A 1 72 ? -7.791 -7.225 19.122 1.00 76.94 72 ARG A N 1
ATOM 551 C CA . ARG A 1 72 ? -7.563 -8.087 20.294 1.00 76.94 72 ARG A CA 1
ATOM 552 C C . ARG A 1 72 ? -8.841 -8.720 20.848 1.00 76.94 72 ARG A C 1
ATOM 554 O O . ARG A 1 72 ? -8.834 -9.241 21.954 1.00 76.94 72 ARG A O 1
ATOM 561 N N . ALA A 1 73 ? -9.955 -8.585 20.133 1.00 80.69 73 ALA A N 1
ATOM 562 C CA . ALA A 1 73 ? -11.210 -9.192 20.543 1.00 80.69 73 ALA A CA 1
ATOM 563 C C . ALA A 1 73 ? -11.170 -10.697 20.226 1.00 80.69 73 ALA A C 1
ATOM 565 O O . ALA A 1 73 ? -10.775 -11.044 19.105 1.00 80.69 73 ALA A O 1
ATOM 566 N N . PRO A 1 74 ? -11.603 -11.564 21.159 1.00 81.31 74 PRO A N 1
ATOM 567 C CA . PRO A 1 74 ? -11.572 -13.004 20.960 1.00 81.31 74 PRO A CA 1
ATOM 568 C C . PRO A 1 74 ? -12.494 -13.430 19.813 1.00 81.31 74 PRO A C 1
ATOM 570 O O . PRO A 1 74 ? -13.574 -12.870 19.591 1.00 81.31 74 PRO A O 1
ATOM 573 N N . LEU A 1 75 ? -12.052 -14.439 19.061 1.00 84.19 75 LEU A N 1
ATOM 574 C CA . LEU A 1 75 ? -12.838 -15.066 17.998 1.00 84.19 75 LEU A CA 1
ATOM 575 C C . LEU A 1 75 ? -13.765 -16.135 18.588 1.00 84.19 75 LEU A C 1
ATOM 577 O O . LEU A 1 75 ? -13.450 -17.323 18.590 1.00 84.19 75 LEU A O 1
ATOM 581 N N . ASP A 1 76 ? -14.929 -15.706 19.072 1.00 86.56 76 ASP A N 1
ATOM 582 C CA . ASP A 1 76 ? -15.908 -16.620 19.681 1.00 86.56 76 ASP A CA 1
ATOM 583 C C . ASP A 1 76 ? -16.824 -17.302 18.649 1.00 86.56 76 ASP A C 1
ATOM 585 O O . ASP A 1 76 ? -17.352 -18.386 18.892 1.00 86.56 76 ASP A O 1
ATOM 589 N N . SER A 1 77 ? -17.042 -16.666 17.493 1.00 88.56 77 SER A N 1
ATOM 590 C CA . SER A 1 77 ? -17.963 -17.132 16.447 1.00 88.56 77 SER A CA 1
ATOM 591 C C . SER A 1 77 ? -17.585 -16.582 15.070 1.00 88.56 77 SER A C 1
ATOM 593 O O . SER A 1 77 ? -17.028 -15.488 14.957 1.00 88.56 77 SER A O 1
ATOM 595 N N . VAL A 1 78 ? -17.959 -17.302 14.009 1.00 90.62 78 VAL A N 1
ATOM 596 C CA . VAL A 1 78 ? -17.797 -16.876 12.605 1.00 90.62 78 VAL A CA 1
ATOM 597 C C . VAL A 1 78 ? -18.648 -15.637 12.285 1.00 90.62 78 VAL A C 1
ATOM 599 O O . VAL A 1 78 ? -18.297 -14.848 11.420 1.00 90.62 78 VAL A O 1
ATOM 602 N N . PHE A 1 79 ? -19.731 -15.399 13.029 1.00 89.12 79 PHE A N 1
ATOM 603 C CA . PHE A 1 79 ? -20.558 -14.192 12.886 1.00 89.12 79 PHE A CA 1
ATOM 604 C C . PHE A 1 79 ? -20.178 -13.088 13.884 1.00 89.12 79 PHE A C 1
ATOM 606 O O . PHE A 1 79 ? -20.946 -12.152 14.114 1.00 89.12 79 PHE A O 1
ATOM 613 N N . SER A 1 80 ? -19.005 -13.192 14.514 1.00 88.56 80 SER A N 1
ATOM 614 C CA . SER A 1 80 ? -18.514 -12.169 15.433 1.00 88.56 80 SER A CA 1
ATOM 615 C C . SER A 1 80 ? -17.950 -10.957 14.687 1.00 88.56 80 SER A C 1
ATOM 617 O O . SER A 1 80 ? -17.412 -11.054 13.584 1.00 88.56 80 SER A O 1
ATOM 619 N N . ALA A 1 81 ? -18.003 -9.793 15.334 1.00 87.31 81 ALA A N 1
ATOM 620 C CA . ALA A 1 81 ? -17.357 -8.583 14.832 1.00 87.31 81 ALA A CA 1
ATOM 621 C C . ALA A 1 81 ? -15.840 -8.761 14.649 1.00 87.31 81 ALA A C 1
ATOM 623 O O . ALA A 1 81 ? -15.271 -8.227 13.701 1.00 87.31 81 ALA A O 1
ATOM 624 N N . ALA A 1 82 ? -15.197 -9.531 15.533 1.00 88.00 82 ALA A N 1
ATOM 625 C CA . ALA A 1 82 ? -13.776 -9.849 15.447 1.00 88.00 82 ALA A CA 1
ATOM 626 C C . ALA A 1 82 ? -13.442 -10.613 14.155 1.00 88.00 82 ALA A C 1
ATOM 628 O O . ALA A 1 82 ? -12.440 -10.307 13.510 1.00 88.00 82 ALA A O 1
ATOM 629 N N . PHE A 1 83 ? -14.316 -11.534 13.725 1.00 90.06 83 PHE A N 1
ATOM 630 C CA . PHE A 1 83 ? -14.161 -12.230 12.448 1.00 90.06 83 PHE A CA 1
ATOM 631 C C . PHE A 1 83 ? -14.302 -11.280 11.250 1.00 90.06 83 PHE A C 1
ATOM 633 O O . PHE A 1 83 ? -13.518 -11.366 10.312 1.00 90.06 83 PHE A O 1
ATOM 640 N N . ILE A 1 84 ? -15.225 -10.312 11.294 1.00 91.50 84 ILE A N 1
ATOM 641 C CA . ILE A 1 84 ? -15.334 -9.288 10.238 1.00 91.50 84 ILE A CA 1
ATOM 642 C C . ILE A 1 84 ? -14.047 -8.454 10.147 1.00 91.50 84 ILE A C 1
ATOM 644 O O . ILE A 1 84 ? -13.559 -8.215 9.046 1.00 91.50 84 ILE A O 1
ATOM 648 N N . VAL A 1 85 ? -13.466 -8.038 11.281 1.00 91.06 85 VAL A N 1
ATOM 649 C CA . VAL A 1 85 ? -12.178 -7.315 11.282 1.00 91.06 85 VAL A CA 1
ATOM 650 C C . VAL A 1 85 ? -11.073 -8.183 10.674 1.00 91.06 85 VAL A C 1
ATOM 652 O O . VAL A 1 85 ? -10.323 -7.688 9.839 1.00 91.06 85 VAL A O 1
ATOM 655 N N . LEU A 1 86 ? -11.022 -9.477 11.011 1.00 91.94 86 LEU A N 1
ATOM 656 C CA . LEU A 1 86 ? -10.094 -10.423 10.387 1.00 91.94 86 LEU A CA 1
ATOM 657 C C . LEU A 1 86 ? -10.280 -10.493 8.863 1.00 91.94 86 LEU A C 1
ATOM 659 O O . LEU A 1 86 ? -9.293 -10.446 8.138 1.00 91.94 86 LEU A O 1
ATOM 663 N N . LEU A 1 87 ? -11.516 -10.565 8.359 1.00 94.75 87 LEU A N 1
ATOM 664 C CA . LEU A 1 87 ? -11.770 -10.571 6.913 1.00 94.75 87 LEU A CA 1
ATOM 665 C C . LEU A 1 87 ? -11.258 -9.297 6.233 1.00 94.75 87 LEU A C 1
ATOM 667 O O . LEU A 1 87 ? -10.721 -9.371 5.130 1.00 94.75 87 LEU A O 1
ATOM 671 N N . VAL A 1 88 ? -11.389 -8.141 6.887 1.00 95.19 88 VAL A N 1
ATOM 672 C CA . VAL A 1 88 ? -10.844 -6.878 6.369 1.00 95.19 88 VAL A CA 1
ATOM 673 C C . VAL A 1 88 ? -9.315 -6.890 6.375 1.00 95.19 88 VAL A C 1
ATOM 675 O O . VAL A 1 88 ? -8.712 -6.459 5.394 1.00 95.19 88 VAL A O 1
ATOM 678 N N . ASP A 1 89 ? -8.684 -7.414 7.430 1.00 95.06 89 ASP A N 1
ATOM 679 C CA . ASP A 1 89 ? -7.225 -7.554 7.503 1.00 95.06 89 ASP A CA 1
ATOM 680 C C . ASP A 1 89 ? -6.708 -8.479 6.380 1.00 95.06 89 ASP A C 1
ATOM 682 O O . ASP A 1 89 ? -5.773 -8.127 5.663 1.00 95.06 89 ASP A O 1
ATOM 686 N N . VAL A 1 90 ? -7.363 -9.625 6.158 1.00 96.81 90 VAL A N 1
ATOM 687 C CA . VAL A 1 90 ? -7.047 -10.560 5.061 1.00 96.81 90 VAL A CA 1
ATOM 688 C C . VAL A 1 90 ? -7.234 -9.894 3.700 1.00 96.81 90 VAL A C 1
ATOM 690 O O . VAL A 1 90 ? -6.363 -9.995 2.839 1.00 96.81 90 VAL A O 1
ATOM 693 N N . PHE A 1 91 ? -8.342 -9.175 3.506 1.00 97.94 91 PHE A N 1
ATOM 694 C CA . PHE A 1 91 ? -8.609 -8.455 2.264 1.00 97.94 91 PHE A CA 1
ATOM 695 C C . PHE A 1 91 ? -7.543 -7.390 1.974 1.00 97.94 91 PHE A C 1
ATOM 697 O O . PHE A 1 91 ? -7.098 -7.273 0.835 1.00 97.94 91 PHE A O 1
ATOM 704 N N . LEU A 1 92 ? -7.073 -6.662 2.995 1.00 97.38 92 LEU A N 1
ATOM 705 C CA . LEU A 1 92 ? -5.961 -5.719 2.847 1.00 97.38 92 LEU A CA 1
ATOM 706 C C . LEU A 1 92 ? -4.688 -6.412 2.356 1.00 97.38 92 LEU A C 1
ATOM 708 O O . LEU A 1 92 ? -4.047 -5.908 1.435 1.00 97.38 92 LEU A O 1
ATOM 712 N N . VAL A 1 93 ? -4.337 -7.568 2.925 1.00 98.06 93 VAL A N 1
ATOM 713 C CA . VAL A 1 93 ? -3.144 -8.307 2.487 1.00 98.06 93 VAL A CA 1
ATOM 714 C C . VAL A 1 93 ? -3.300 -8.833 1.059 1.00 98.06 93 VAL A C 1
ATOM 716 O O . VAL A 1 93 ? -2.354 -8.752 0.279 1.00 98.06 93 VAL A O 1
ATOM 719 N N . ILE A 1 94 ? -4.500 -9.270 0.665 1.00 98.25 94 ILE A N 1
ATOM 720 C CA . ILE A 1 94 ? -4.797 -9.634 -0.730 1.00 98.25 94 ILE A CA 1
ATOM 721 C C . ILE A 1 94 ? -4.578 -8.437 -1.665 1.00 98.25 94 ILE A C 1
ATOM 723 O O . ILE A 1 94 ? -3.934 -8.588 -2.700 1.00 98.25 94 ILE A O 1
ATOM 727 N N . CYS A 1 95 ? -5.046 -7.238 -1.306 1.00 98.38 95 CYS A N 1
ATOM 728 C CA . CYS A 1 95 ? -4.789 -6.030 -2.096 1.00 98.38 95 CYS A CA 1
ATOM 729 C C . CYS A 1 95 ? -3.284 -5.754 -2.251 1.00 98.38 95 CYS A C 1
ATOM 731 O O . CYS A 1 95 ? -2.841 -5.401 -3.343 1.00 98.38 95 CYS A O 1
ATOM 733 N N . TYR A 1 96 ? -2.488 -5.947 -1.192 1.00 98.31 96 TYR A N 1
ATOM 734 C CA . TYR A 1 96 ? -1.030 -5.810 -1.279 1.00 98.31 96 TYR A CA 1
ATOM 735 C C . TYR A 1 96 ? -0.423 -6.842 -2.226 1.00 98.31 96 TYR A C 1
ATOM 737 O O . TYR A 1 96 ? 0.380 -6.484 -3.082 1.00 98.31 96 TYR A O 1
ATOM 745 N N . PHE A 1 97 ? -0.849 -8.100 -2.122 1.00 98.19 97 PHE A N 1
ATOM 746 C CA . PHE A 1 97 ? -0.407 -9.163 -3.018 1.00 98.19 97 PHE A CA 1
ATOM 747 C C . PHE A 1 97 ? -0.712 -8.831 -4.486 1.00 98.19 97 PHE A C 1
ATOM 749 O O . PHE A 1 97 ? 0.137 -9.025 -5.352 1.00 98.19 97 PHE A O 1
ATOM 756 N N . ILE A 1 98 ? -1.887 -8.262 -4.776 1.00 97.88 98 ILE A N 1
ATOM 757 C CA . ILE A 1 98 ? -2.250 -7.844 -6.137 1.00 97.88 98 ILE A CA 1
ATOM 758 C C . ILE A 1 98 ? -1.355 -6.699 -6.636 1.00 97.88 98 ILE A C 1
ATOM 760 O O . ILE A 1 98 ? -0.954 -6.720 -7.800 1.00 97.88 98 ILE A O 1
ATOM 764 N N . ILE A 1 99 ? -0.995 -5.734 -5.780 1.00 97.62 99 ILE A N 1
ATOM 765 C CA . ILE A 1 99 ? -0.017 -4.694 -6.142 1.00 97.62 99 ILE A CA 1
ATOM 766 C C . ILE A 1 99 ? 1.317 -5.333 -6.519 1.00 97.62 99 ILE A C 1
ATOM 768 O O . ILE A 1 99 ? 1.853 -5.011 -7.574 1.00 97.62 99 ILE A O 1
ATOM 772 N N . VAL A 1 100 ? 1.833 -6.259 -5.707 1.00 97.81 100 VAL A N 1
ATOM 773 C CA . VAL A 1 100 ? 3.111 -6.938 -5.985 1.00 97.81 100 VAL A CA 1
ATOM 774 C C . VAL A 1 100 ? 3.051 -7.716 -7.303 1.00 97.81 100 VAL A C 1
ATOM 776 O O . VAL A 1 100 ? 3.977 -7.650 -8.105 1.00 97.81 100 VAL A O 1
ATOM 779 N N . ARG A 1 101 ? 1.950 -8.432 -7.559 1.00 96.25 101 ARG A N 1
ATOM 780 C CA . ARG A 1 101 ? 1.764 -9.223 -8.787 1.00 96.25 101 ARG A CA 1
ATOM 781 C C . ARG A 1 101 ? 1.591 -8.388 -10.044 1.00 96.25 101 ARG A C 1
ATOM 783 O O . ARG A 1 101 ? 1.860 -8.891 -11.130 1.00 96.25 101 ARG A O 1
ATOM 790 N N . GLY A 1 102 ? 1.094 -7.166 -9.914 1.00 94.94 102 GLY A N 1
ATOM 791 C CA . GLY A 1 102 ? 0.854 -6.287 -11.048 1.00 94.94 102 GLY A CA 1
ATOM 792 C C . GLY A 1 102 ? 2.012 -5.346 -11.344 1.00 94.94 102 GLY A C 1
ATOM 793 O O . GLY A 1 102 ? 1.750 -4.236 -11.786 1.00 94.94 102 GLY A O 1
ATOM 794 N N . VAL A 1 103 ? 3.250 -5.771 -11.074 1.00 93.75 103 VAL A N 1
ATOM 795 C CA . VAL A 1 103 ? 4.454 -5.141 -11.628 1.00 93.75 103 VAL A CA 1
ATOM 796 C C . VAL A 1 103 ? 4.403 -5.220 -13.155 1.00 93.75 103 VAL A C 1
ATOM 798 O O . VAL A 1 103 ? 4.008 -6.243 -13.718 1.00 93.75 103 VAL A O 1
ATOM 801 N N . ASP A 1 104 ? 4.848 -4.148 -13.807 1.00 84.69 104 ASP A N 1
ATOM 802 C CA . ASP A 1 104 ? 4.800 -3.872 -15.250 1.00 84.69 104 ASP A CA 1
ATOM 803 C C . ASP A 1 104 ? 5.670 -4.779 -16.144 1.00 84.69 104 ASP A C 1
ATOM 805 O O . ASP A 1 104 ? 6.390 -4.329 -17.037 1.00 84.69 104 ASP A O 1
ATOM 809 N N . ILE A 1 105 ? 5.620 -6.090 -15.937 1.00 87.62 105 ILE A N 1
ATOM 810 C CA . ILE A 1 105 ? 6.375 -7.068 -16.715 1.00 87.62 105 ILE A CA 1
ATOM 811 C C . ILE A 1 105 ? 5.443 -7.738 -17.723 1.00 87.62 105 ILE A C 1
ATOM 813 O O . ILE A 1 105 ? 4.555 -8.513 -17.360 1.00 87.62 105 ILE A O 1
ATOM 817 N N . GLN A 1 106 ? 5.682 -7.507 -19.015 1.00 87.12 106 GLN A N 1
ATOM 818 C CA . GLN A 1 106 ? 4.985 -8.239 -20.063 1.00 87.12 106 GLN A CA 1
ATOM 819 C C . GLN A 1 106 ? 5.591 -9.639 -20.209 1.00 87.12 106 GLN A C 1
ATOM 821 O O . GLN A 1 106 ? 6.734 -9.799 -20.645 1.00 87.12 106 GLN A O 1
ATOM 826 N N . ARG A 1 107 ? 4.798 -10.657 -19.865 1.00 87.38 107 ARG A N 1
ATOM 827 C CA . ARG A 1 107 ? 5.149 -12.076 -20.009 1.00 87.38 107 ARG A CA 1
ATOM 828 C C . ARG A 1 107 ? 4.505 -12.649 -21.277 1.00 87.38 107 ARG A C 1
ATOM 830 O O . ARG A 1 107 ? 3.316 -12.435 -21.513 1.00 87.38 107 ARG A O 1
ATOM 837 N N . ILE A 1 108 ? 5.273 -13.378 -22.086 1.00 85.38 108 ILE A N 1
ATOM 838 C CA . ILE A 1 108 ? 4.762 -14.253 -23.152 1.00 85.38 108 ILE A CA 1
ATOM 839 C C . ILE A 1 108 ? 5.145 -15.678 -22.751 1.00 85.38 108 ILE A C 1
ATOM 841 O O . ILE A 1 108 ? 6.319 -16.042 -22.803 1.00 85.38 108 ILE A O 1
ATOM 845 N N . GLY A 1 109 ? 4.168 -16.461 -22.285 1.00 85.56 109 GLY A N 1
ATOM 846 C CA . GLY A 1 109 ? 4.441 -17.734 -21.608 1.00 85.56 109 GLY A CA 1
ATOM 847 C C . GLY A 1 109 ? 5.271 -17.516 -20.338 1.00 85.56 109 GLY A C 1
ATOM 848 O O . GLY A 1 109 ? 4.958 -16.628 -19.545 1.00 85.56 109 GLY A O 1
ATOM 849 N N . ASP A 1 110 ? 6.353 -18.282 -20.192 1.00 81.44 110 ASP A N 1
ATOM 850 C CA . ASP A 1 110 ? 7.302 -18.159 -19.073 1.00 81.44 110 ASP A CA 1
ATOM 851 C C . ASP A 1 110 ? 8.429 -17.147 -19.336 1.00 81.44 110 ASP A C 1
ATOM 853 O O . ASP A 1 110 ? 9.259 -16.889 -18.464 1.00 81.44 110 ASP A O 1
ATOM 857 N N . THR A 1 111 ? 8.476 -16.556 -20.534 1.00 81.44 111 THR A N 1
ATOM 858 C CA . THR A 1 111 ? 9.505 -15.579 -20.905 1.00 81.44 111 THR A CA 1
ATOM 859 C C . THR A 1 111 ? 9.045 -14.149 -20.673 1.00 81.44 111 THR A C 1
ATOM 861 O O . THR A 1 111 ? 7.959 -13.740 -21.093 1.00 81.44 111 THR A O 1
ATOM 864 N N . ILE A 1 112 ? 9.903 -13.372 -20.017 1.00 84.44 112 ILE A N 1
ATOM 865 C CA . ILE A 1 112 ? 9.725 -11.936 -19.832 1.00 84.44 112 ILE A CA 1
ATOM 866 C C . ILE A 1 112 ? 10.225 -11.227 -21.090 1.00 84.44 112 ILE A C 1
ATOM 868 O O . ILE A 1 112 ? 11.370 -11.403 -21.489 1.00 84.44 112 ILE A O 1
ATOM 872 N N . VAL A 1 113 ? 9.347 -10.455 -21.731 1.00 85.75 113 VAL A N 1
ATOM 873 C CA . VAL A 1 113 ? 9.621 -9.867 -23.052 1.00 85.75 113 VAL A CA 1
ATOM 874 C C . VAL A 1 113 ? 10.030 -8.407 -22.956 1.00 85.75 113 VAL A C 1
ATOM 876 O O . VAL A 1 113 ? 10.940 -7.983 -23.659 1.00 85.75 113 VAL A O 1
ATOM 879 N N . ARG A 1 114 ? 9.354 -7.624 -22.111 1.00 89.50 114 ARG A N 1
ATOM 880 C CA . ARG A 1 114 ? 9.678 -6.209 -21.880 1.00 89.50 114 ARG A CA 1
ATOM 881 C C . ARG A 1 114 ? 8.973 -5.665 -20.644 1.00 89.50 114 ARG A C 1
ATOM 883 O O . ARG A 1 114 ? 7.928 -6.186 -20.251 1.00 89.50 114 ARG A O 1
ATOM 890 N N . VAL A 1 115 ? 9.512 -4.580 -20.097 1.00 89.25 115 VAL A N 1
ATOM 891 C CA . VAL A 1 115 ? 8.807 -3.731 -19.132 1.00 89.25 115 VAL A CA 1
ATOM 892 C C . VAL A 1 115 ? 7.922 -2.752 -19.902 1.00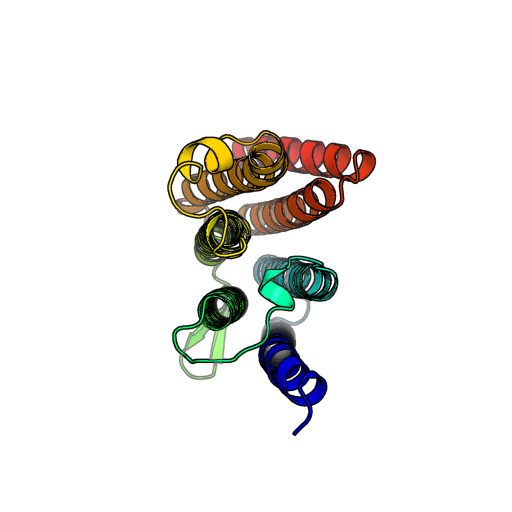 89.25 115 VAL A C 1
ATOM 894 O O . VAL A 1 115 ? 8.391 -2.107 -20.841 1.00 89.25 115 VAL A O 1
ATOM 897 N N . VAL A 1 116 ? 6.640 -2.664 -19.547 1.00 91.50 116 VAL A N 1
ATOM 898 C CA . VAL A 1 116 ? 5.694 -1.705 -20.146 1.00 91.50 116 VAL A CA 1
ATOM 899 C C . VAL A 1 116 ? 5.290 -0.713 -19.061 1.00 91.50 116 VAL A C 1
ATOM 901 O O . VAL A 1 116 ? 4.409 -1.048 -18.280 1.00 91.50 116 VAL A O 1
ATOM 904 N N . PRO A 1 117 ? 5.909 0.480 -18.993 1.00 91.31 117 PRO A N 1
ATOM 905 C CA . PRO A 1 117 ? 5.656 1.420 -17.907 1.00 91.31 117 PRO A CA 1
ATOM 906 C C . PRO A 1 117 ? 4.176 1.812 -17.846 1.00 91.31 117 PRO A C 1
ATOM 908 O O . PRO A 1 117 ? 3.636 2.351 -18.814 1.00 91.31 117 PRO A O 1
ATOM 911 N N . SER A 1 118 ? 3.525 1.549 -16.717 1.00 92.88 118 SER A N 1
ATOM 912 C CA . SER A 1 118 ? 2.110 1.812 -16.490 1.00 92.88 118 SER A CA 1
ATOM 913 C C . SER A 1 118 ? 1.809 1.900 -14.995 1.00 92.88 118 SER A C 1
ATOM 915 O O . SER A 1 118 ? 1.623 0.888 -14.329 1.00 92.88 118 SER A O 1
ATOM 917 N N . SER A 1 119 ? 1.540 3.110 -14.499 1.00 93.94 119 SER A N 1
ATOM 918 C CA . SER A 1 119 ? 1.202 3.281 -13.083 1.00 93.94 119 SER A CA 1
ATOM 919 C C . SER A 1 119 ? -0.266 3.081 -12.700 1.00 93.94 119 SER A C 1
ATOM 921 O O . SER A 1 119 ? -0.730 3.420 -11.602 1.00 93.94 119 SER A O 1
ATOM 923 N N . ALA A 1 120 ? -1.058 2.551 -13.631 1.00 93.75 120 ALA A N 1
ATOM 924 C CA . ALA A 1 120 ? -2.499 2.420 -13.470 1.00 93.75 120 ALA A CA 1
ATOM 925 C C . ALA A 1 120 ? -2.886 1.379 -12.408 1.00 93.75 120 ALA A C 1
ATOM 927 O O . ALA A 1 120 ? -3.935 1.511 -11.767 1.00 93.75 120 ALA A O 1
ATOM 928 N N . ASN A 1 121 ? -2.084 0.325 -12.237 1.00 94.69 121 ASN A N 1
ATOM 929 C CA . ASN A 1 121 ? -2.431 -0.774 -11.346 1.00 94.69 121 ASN A CA 1
ATOM 930 C C . ASN A 1 121 ? -2.199 -0.392 -9.878 1.00 94.69 121 ASN A C 1
ATOM 932 O O . ASN A 1 121 ? -3.118 -0.474 -9.058 1.00 94.69 121 ASN A O 1
ATOM 936 N N . GLU A 1 122 ? -1.004 0.075 -9.541 1.00 95.62 122 GLU A N 1
ATOM 937 C CA . GLU A 1 122 ? -0.616 0.431 -8.184 1.00 95.62 122 GLU A CA 1
ATOM 938 C C . GLU A 1 122 ? -1.372 1.655 -7.660 1.00 95.62 122 GLU A C 1
ATOM 940 O O . GLU A 1 122 ? -1.775 1.657 -6.494 1.00 95.62 122 GLU A O 1
ATOM 945 N N . THR A 1 123 ? -1.690 2.646 -8.499 1.00 96.44 123 THR A N 1
ATOM 946 C CA . THR A 1 123 ? -2.539 3.778 -8.082 1.00 96.44 123 THR A CA 1
ATOM 947 C C . THR A 1 123 ? -3.976 3.344 -7.801 1.00 96.44 123 THR A C 1
ATOM 949 O O . THR A 1 123 ? -4.544 3.712 -6.767 1.00 96.44 123 THR A O 1
ATOM 952 N N . ARG A 1 124 ? -4.559 2.498 -8.665 1.00 97.19 124 ARG A N 1
ATOM 953 C CA . ARG A 1 124 ? -5.913 1.956 -8.477 1.00 97.19 124 ARG A CA 1
ATOM 954 C C . ARG A 1 124 ? -6.016 1.157 -7.183 1.00 97.19 124 ARG A C 1
ATOM 956 O O . ARG A 1 124 ? -6.953 1.361 -6.411 1.00 97.19 124 ARG A O 1
ATOM 963 N N . TRP A 1 125 ? -5.078 0.248 -6.935 1.00 98.06 125 TRP A N 1
ATOM 964 C CA . TRP A 1 125 ? -5.106 -0.572 -5.724 1.00 98.06 125 TRP A CA 1
ATOM 965 C C . TRP A 1 125 ? -4.738 0.219 -4.471 1.00 98.06 125 TRP A C 1
ATOM 967 O O . TRP A 1 125 ? -5.321 -0.038 -3.421 1.00 98.06 125 TRP A O 1
ATOM 977 N N . SER A 1 126 ? -3.881 1.238 -4.571 1.00 97.75 126 SER A N 1
ATOM 978 C CA . SER A 1 126 ? -3.629 2.172 -3.464 1.00 97.75 126 SER A CA 1
ATOM 979 C C . SER A 1 126 ? -4.899 2.911 -3.046 1.00 97.75 126 SER A C 1
ATOM 981 O O . SER A 1 126 ? -5.205 2.986 -1.856 1.00 97.75 126 SER A O 1
ATOM 983 N N . MET A 1 127 ? -5.690 3.394 -4.009 1.00 97.62 127 MET A N 1
ATOM 984 C CA . MET A 1 127 ? -7.004 3.985 -3.738 1.00 97.62 127 MET A CA 1
ATOM 985 C C . MET A 1 127 ? -7.922 2.986 -3.016 1.00 97.62 127 MET A C 1
ATOM 987 O O . MET A 1 127 ? -8.511 3.328 -1.990 1.00 97.62 127 MET A O 1
ATOM 991 N N . VAL A 1 128 ? -8.003 1.739 -3.498 1.00 98.06 128 VAL A N 1
ATOM 992 C CA . VAL A 1 128 ? -8.792 0.678 -2.843 1.00 98.06 128 VAL A CA 1
ATOM 993 C C . VAL A 1 128 ? -8.306 0.428 -1.412 1.00 98.06 128 VAL A C 1
ATOM 995 O O . VAL A 1 128 ? -9.123 0.350 -0.500 1.00 98.06 128 VAL A O 1
ATOM 998 N N . ILE A 1 129 ? -6.996 0.368 -1.176 1.00 97.88 129 ILE A N 1
ATOM 999 C CA . ILE A 1 129 ? -6.411 0.183 0.160 1.00 97.88 129 ILE A CA 1
ATOM 1000 C C . ILE A 1 129 ? -6.801 1.324 1.101 1.00 97.88 129 ILE A C 1
ATOM 1002 O O . ILE A 1 129 ? -7.225 1.064 2.227 1.00 97.88 129 ILE A O 1
ATOM 1006 N N . PHE A 1 130 ? -6.724 2.582 0.658 1.00 97.50 130 PHE A N 1
ATOM 1007 C CA . PHE A 1 130 ? -7.160 3.715 1.479 1.00 97.50 130 PHE A CA 1
ATOM 1008 C C . PHE A 1 130 ? -8.672 3.702 1.744 1.00 97.50 130 PHE A C 1
ATOM 1010 O O . PHE A 1 130 ? -9.089 4.011 2.863 1.00 97.50 130 PHE A O 1
ATOM 1017 N N . CYS A 1 131 ? -9.494 3.270 0.780 1.00 97.25 131 CYS A N 1
ATOM 1018 C CA . CYS A 1 131 ? -10.918 3.016 1.012 1.00 97.25 131 CYS A CA 1
ATOM 1019 C C . CYS A 1 131 ? -11.128 1.959 2.102 1.00 97.25 131 CYS A C 1
ATOM 1021 O O . CYS A 1 131 ? -11.934 2.159 3.010 1.00 97.25 131 CYS A O 1
ATOM 1023 N N . VAL A 1 132 ? -10.391 0.850 2.049 1.00 96.75 132 VAL A N 1
ATOM 1024 C CA . VAL A 1 132 ? -10.495 -0.218 3.050 1.00 96.75 132 VAL A CA 1
ATOM 1025 C C . VAL A 1 132 ? -10.019 0.261 4.418 1.00 96.75 132 VAL A C 1
ATOM 1027 O O . VAL A 1 132 ? -10.685 -0.022 5.408 1.00 96.75 132 VAL A O 1
ATOM 1030 N N . TYR A 1 133 ? -8.943 1.050 4.500 1.00 94.62 133 TYR A N 1
ATOM 1031 C CA . TYR A 1 133 ? -8.518 1.676 5.755 1.00 94.62 133 TYR A CA 1
ATOM 1032 C C . TYR A 1 133 ? -9.596 2.582 6.349 1.00 94.62 133 TYR A C 1
ATOM 1034 O O . TYR A 1 133 ? -9.808 2.570 7.562 1.00 94.62 133 TYR A O 1
ATOM 1042 N N . PHE A 1 134 ? -10.301 3.339 5.509 1.00 93.44 134 PHE A N 1
ATOM 1043 C CA . PHE A 1 134 ? -11.404 4.183 5.954 1.00 93.44 134 PHE A CA 1
ATOM 1044 C C . PHE A 1 134 ? -12.570 3.344 6.496 1.00 93.44 134 PHE A C 1
ATOM 1046 O O . PHE A 1 134 ? -13.074 3.614 7.588 1.00 93.44 134 PHE A O 1
ATOM 1053 N N . LEU A 1 135 ? -12.950 2.277 5.786 1.00 92.50 135 LEU A N 1
ATOM 1054 C CA . LEU A 1 135 ? -13.964 1.328 6.254 1.00 92.50 135 LEU A CA 1
ATOM 1055 C C . LEU A 1 135 ? -13.539 0.644 7.558 1.00 92.50 135 LEU A C 1
ATOM 1057 O O . LEU A 1 135 ? -14.344 0.518 8.478 1.00 92.50 135 LEU A O 1
ATOM 1061 N N . TRP A 1 136 ? -12.272 0.254 7.677 1.00 91.44 136 TRP A N 1
ATOM 1062 C CA . TRP A 1 136 ? -11.707 -0.357 8.877 1.00 91.44 136 TRP A CA 1
ATOM 1063 C C . TRP A 1 136 ? -11.744 0.600 10.080 1.00 91.44 136 TRP A C 1
ATOM 1065 O O . TRP A 1 136 ? -12.141 0.200 11.179 1.00 91.44 136 TRP A O 1
ATOM 1075 N N . ASP A 1 137 ? -11.414 1.883 9.884 1.00 88.00 137 ASP A N 1
ATOM 1076 C CA . ASP A 1 137 ? -11.531 2.924 10.918 1.00 88.00 137 ASP A CA 1
ATOM 1077 C C . ASP A 1 137 ? -12.989 3.078 11.406 1.00 88.00 137 ASP A C 1
ATOM 1079 O O . ASP A 1 137 ? -13.219 3.271 12.603 1.00 88.00 137 ASP A O 1
ATOM 1083 N N . ILE A 1 138 ? -13.979 2.963 10.509 1.00 86.62 138 ILE A N 1
ATOM 1084 C CA . ILE A 1 138 ? -15.406 2.981 10.871 1.00 86.62 138 ILE A CA 1
ATOM 1085 C C . ILE A 1 138 ? -15.783 1.706 11.632 1.00 86.62 138 ILE A C 1
ATOM 1087 O O . ILE A 1 138 ? -16.354 1.793 12.718 1.00 86.62 138 ILE A O 1
ATOM 1091 N N . LEU A 1 139 ? -15.451 0.526 11.099 1.00 87.00 139 LEU A N 1
ATOM 1092 C CA . LEU A 1 139 ? -15.828 -0.771 11.672 1.00 87.00 139 LEU A CA 1
ATOM 1093 C C . LEU A 1 139 ? -15.297 -0.941 13.097 1.00 87.00 139 LEU A C 1
ATOM 1095 O O . LEU A 1 139 ? -16.051 -1.288 14.008 1.00 87.00 139 LEU A O 1
ATOM 1099 N N . THR A 1 140 ? -14.016 -0.638 13.310 1.00 83.56 140 THR A N 1
ATOM 1100 C CA . THR A 1 140 ? -13.370 -0.798 14.621 1.00 83.56 140 THR A CA 1
ATOM 1101 C C . THR A 1 140 ? -13.959 0.105 15.699 1.00 83.56 140 THR A C 1
ATOM 1103 O O . THR A 1 140 ? -13.880 -0.244 16.876 1.00 83.56 140 THR A O 1
ATOM 1106 N N . LYS A 1 141 ? -14.582 1.232 15.332 1.00 77.88 141 LYS A N 1
ATOM 1107 C CA . LYS A 1 141 ? -15.203 2.154 16.295 1.00 77.88 141 LYS A CA 1
ATOM 1108 C C . LYS A 1 141 ? -16.725 2.043 16.377 1.00 77.88 141 LYS A C 1
ATOM 1110 O O . LYS A 1 141 ? -17.285 2.316 17.435 1.00 77.88 141 LYS A O 1
ATOM 1115 N N . ALA A 1 142 ? -17.399 1.639 15.303 1.00 75.00 142 ALA A N 1
ATOM 1116 C CA . ALA A 1 142 ? -18.852 1.485 15.277 1.00 75.00 142 ALA A CA 1
ATOM 1117 C C . ALA A 1 142 ? -19.311 0.158 15.897 1.00 75.00 142 ALA A C 1
ATOM 1119 O O . ALA A 1 142 ? -20.335 0.122 16.578 1.00 75.00 142 ALA A O 1
ATOM 1120 N N . VAL A 1 143 ? -18.567 -0.930 15.671 1.00 70.94 143 VAL A N 1
ATOM 1121 C CA . VAL A 1 143 ? -19.037 -2.286 15.998 1.00 70.94 143 VAL A CA 1
ATOM 1122 C C . VAL A 1 143 ? -18.578 -2.742 17.388 1.00 70.94 143 VAL A C 1
ATOM 1124 O O . VAL A 1 143 ? -19.271 -3.512 18.052 1.00 70.94 143 VAL A O 1
ATOM 1127 N N . ILE A 1 144 ? -17.444 -2.231 17.869 1.00 66.75 144 ILE A N 1
ATOM 1128 C CA . ILE A 1 144 ? -16.752 -2.741 19.064 1.00 66.75 144 ILE A CA 1
ATOM 1129 C C . ILE A 1 144 ? -16.963 -1.772 20.219 1.00 66.75 144 ILE A C 1
ATOM 1131 O O . ILE A 1 144 ? -16.045 -1.149 20.745 1.00 66.75 144 ILE A O 1
ATOM 1135 N N . VAL A 1 145 ? -18.236 -1.616 20.571 1.00 60.97 145 VAL A N 1
ATOM 1136 C CA . VAL A 1 145 ? -18.684 -0.888 21.756 1.00 60.97 145 VAL A CA 1
ATOM 1137 C C . VAL A 1 145 ? -19.554 -1.845 22.573 1.00 60.97 145 VAL A C 1
ATOM 1139 O O . VAL A 1 145 ? -20.405 -2.518 21.980 1.00 60.97 145 VAL A O 1
ATOM 1142 N N . PRO A 1 146 ? -19.352 -1.941 23.902 1.00 57.94 146 PRO A N 1
ATOM 1143 C CA . PRO A 1 146 ? -20.115 -2.842 24.758 1.00 57.94 146 PRO A CA 1
ATOM 1144 C C . PRO A 1 146 ? -21.630 -2.661 24.584 1.00 57.94 146 PRO A C 1
ATOM 1146 O O . PRO A 1 146 ? -22.138 -1.547 24.418 1.00 57.94 146 PRO A O 1
ATOM 1149 N N . ALA A 1 147 ? -22.340 -3.791 24.600 1.00 57.84 147 ALA A N 1
ATOM 1150 C CA . ALA A 1 147 ? -23.762 -3.906 24.273 1.00 57.84 147 ALA A CA 1
ATOM 1151 C C . ALA A 1 147 ? -24.688 -3.058 25.166 1.00 57.84 147 ALA A C 1
ATOM 1153 O O . ALA A 1 147 ? -25.807 -2.757 24.75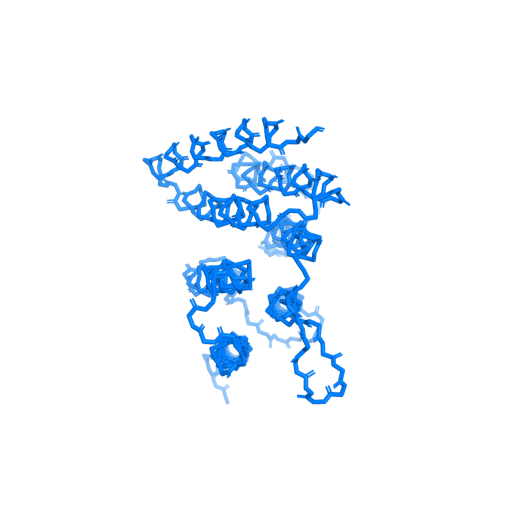7 1.00 57.84 147 ALA A O 1
ATOM 1154 N N . ASP A 1 148 ? -24.203 -2.618 26.327 1.00 61.97 148 ASP A N 1
ATOM 1155 C CA . ASP A 1 148 ? -24.976 -1.878 27.328 1.00 61.97 148 ASP A CA 1
ATOM 1156 C C . ASP A 1 148 ? -25.343 -0.441 26.896 1.00 61.97 148 ASP A C 1
ATOM 1158 O O . ASP A 1 148 ? -26.233 0.198 27.445 1.00 61.97 148 ASP A O 1
ATOM 1162 N N . GLU A 1 149 ? -24.705 0.084 25.843 1.00 59.94 149 GLU A N 1
ATOM 1163 C CA . GLU A 1 149 ? -24.851 1.485 25.424 1.00 59.94 149 GLU A CA 1
ATOM 1164 C C . GLU A 1 149 ? -25.312 1.634 23.949 1.00 59.94 149 GLU A C 1
ATOM 1166 O O . GLU A 1 149 ? -25.028 2.635 23.275 1.00 59.94 149 GLU A O 1
ATOM 1171 N N . ARG A 1 150 ? -26.006 0.615 23.414 1.00 58.34 150 ARG A N 1
ATOM 1172 C CA . ARG A 1 150 ? -26.198 0.371 21.965 1.00 58.34 150 ARG A CA 1
ATOM 1173 C C . ARG A 1 150 ? -27.337 1.153 21.283 1.00 58.34 150 ARG A C 1
ATOM 1175 O O . ARG A 1 150 ? -27.261 1.382 20.081 1.00 58.34 150 ARG A O 1
ATOM 1182 N N . SER A 1 151 ? -28.369 1.602 22.006 1.00 56.31 151 SER A N 1
ATOM 1183 C CA . SER A 1 151 ? -29.671 1.921 21.373 1.00 56.31 151 SER A CA 1
ATOM 1184 C C . SER A 1 151 ? -29.907 3.385 20.927 1.00 56.31 151 SER A C 1
ATOM 1186 O O . SER A 1 151 ? -30.679 3.617 20.004 1.00 56.31 151 SER A O 1
ATOM 1188 N N . LYS A 1 152 ? -29.229 4.408 21.483 1.00 52.19 152 LYS A N 1
ATOM 1189 C CA . LYS A 1 152 ? -29.487 5.831 21.102 1.00 52.19 152 LYS A CA 1
ATOM 1190 C C . LYS A 1 152 ? -28.261 6.688 20.748 1.00 52.19 152 LYS A C 1
ATOM 1192 O O . LYS A 1 152 ? -28.407 7.867 20.432 1.00 52.19 152 LYS A O 1
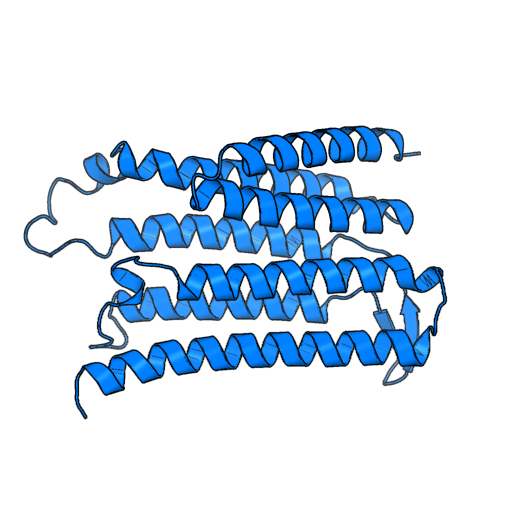ATOM 1197 N N . LYS A 1 153 ? -27.046 6.127 20.779 1.00 61.59 153 LYS A N 1
ATOM 1198 C CA . LYS A 1 153 ? -25.788 6.894 20.645 1.00 61.59 153 LYS A CA 1
ATOM 1199 C C . LYS A 1 153 ? -24.985 6.639 19.361 1.00 61.59 153 LYS A C 1
ATOM 1201 O O . LYS A 1 153 ? -23.980 7.313 19.180 1.00 61.59 153 LYS A O 1
ATOM 1206 N N . MET A 1 154 ? -25.399 5.747 18.456 1.00 66.38 154 MET A N 1
ATOM 1207 C CA . MET A 1 154 ? -24.593 5.398 17.267 1.00 66.38 154 MET A CA 1
ATOM 1208 C C . MET A 1 154 ? -24.255 6.621 16.390 1.00 66.38 154 MET A C 1
ATOM 1210 O O . MET A 1 154 ? -23.085 6.873 16.125 1.00 66.38 154 MET A O 1
ATOM 1214 N N . TRP A 1 155 ? -25.251 7.446 16.046 1.00 66.00 155 TRP A N 1
ATOM 1215 C CA . TRP A 1 155 ? -25.043 8.678 15.268 1.00 66.00 155 TRP A CA 1
ATOM 1216 C C . TRP A 1 155 ? -24.234 9.742 16.018 1.00 66.00 155 TRP A C 1
ATOM 1218 O O . TRP A 1 155 ? -23.310 10.324 15.458 1.00 66.00 155 TRP A O 1
ATOM 1228 N N . ARG A 1 156 ? -24.519 9.959 17.311 1.00 68.31 156 ARG A N 1
ATOM 1229 C CA . ARG A 1 156 ? -23.747 10.895 18.150 1.00 68.31 156 ARG A CA 1
ATOM 1230 C C . ARG A 1 156 ? -22.284 10.473 18.306 1.00 68.31 156 ARG A C 1
ATOM 1232 O O . ARG A 1 156 ? -21.433 11.334 18.473 1.00 68.31 156 ARG A O 1
ATOM 1239 N N . ARG A 1 157 ? -21.999 9.169 18.232 1.00 64.69 157 ARG A N 1
ATOM 1240 C CA . ARG A 1 157 ? -20.638 8.627 18.265 1.00 64.69 157 ARG A CA 1
ATOM 1241 C C . ARG A 1 157 ? -19.937 8.723 16.923 1.00 64.69 157 ARG A C 1
ATOM 1243 O O . ARG A 1 157 ? -18.769 9.067 16.920 1.00 64.69 157 ARG A O 1
ATOM 1250 N N . LEU A 1 158 ? -20.623 8.499 15.800 1.00 66.81 158 LEU A N 1
ATOM 1251 C CA . LEU A 1 158 ? -20.039 8.762 14.475 1.00 66.81 158 LEU A CA 1
ATOM 1252 C C . LEU A 1 158 ? -19.560 10.219 14.334 1.00 66.81 158 LEU A C 1
ATOM 1254 O O . LEU A 1 158 ? -18.568 10.470 13.658 1.00 66.81 158 LEU A O 1
ATOM 1258 N N . ILE A 1 159 ? -20.217 11.146 15.041 1.00 68.56 159 ILE A N 1
ATOM 1259 C CA . ILE A 1 159 ? -19.866 12.574 15.117 1.00 68.56 159 ILE A CA 1
ATOM 1260 C C . ILE A 1 159 ? -18.918 12.890 16.301 1.00 68.56 159 ILE A C 1
ATOM 1262 O O . ILE A 1 159 ? -18.560 14.044 16.532 1.00 68.56 159 ILE A O 1
ATOM 1266 N N . ASP A 1 160 ? -18.476 11.893 17.073 1.00 72.38 160 ASP A N 1
ATOM 1267 C CA . ASP A 1 160 ? -17.557 12.127 18.187 1.00 72.38 160 ASP A CA 1
ATOM 1268 C C . ASP A 1 160 ? -16.221 12.680 17.668 1.00 72.38 160 ASP A C 1
ATOM 1270 O O . ASP A 1 160 ? -15.659 12.198 16.679 1.00 72.38 160 ASP A O 1
ATOM 1274 N N . LYS A 1 161 ? -15.686 13.700 18.344 1.00 75.38 161 LYS A N 1
ATOM 1275 C CA . LYS A 1 161 ? -14.475 14.420 17.915 1.00 75.38 161 LYS A CA 1
ATOM 1276 C C . LYS A 1 161 ? -13.280 13.471 17.772 1.00 75.38 161 LYS A C 1
ATOM 1278 O O . LYS A 1 161 ? -12.532 13.546 16.804 1.00 75.38 161 LYS A O 1
ATOM 1283 N N . ASN A 1 162 ? -13.196 12.475 18.653 1.00 72.69 162 ASN A N 1
ATOM 1284 C CA . ASN A 1 162 ? -12.169 11.430 18.616 1.00 72.69 162 ASN A CA 1
ATOM 1285 C C . ASN A 1 162 ? -12.254 10.527 17.371 1.00 72.69 162 ASN A C 1
ATOM 1287 O O . ASN A 1 162 ? -11.282 9.856 16.995 1.00 72.69 162 ASN A O 1
ATOM 1291 N N . LEU A 1 163 ? -13.439 10.427 16.761 1.00 72.19 163 LEU A N 1
ATOM 1292 C CA . LEU A 1 163 ? -13.658 9.700 15.520 1.00 72.19 163 LEU A CA 1
ATOM 1293 C C . LEU A 1 163 ? -13.103 10.468 14.337 1.00 72.19 163 LEU A C 1
ATOM 1295 O O . LEU A 1 163 ? -12.260 9.937 13.603 1.00 72.19 163 LEU A O 1
ATOM 1299 N N . TRP A 1 164 ? -13.508 11.728 14.257 1.00 80.94 164 TRP A N 1
ATOM 1300 C CA . TRP A 1 164 ? -13.104 12.637 13.204 1.00 80.94 164 TRP A CA 1
ATOM 1301 C C . TRP A 1 164 ? -11.586 12.820 13.152 1.00 80.94 164 TRP A C 1
ATOM 1303 O O . TRP A 1 164 ? -11.014 12.668 12.077 1.00 80.94 164 TRP A O 1
ATOM 1313 N N . ASP A 1 165 ? -10.925 12.969 14.308 1.00 79.31 165 ASP A N 1
ATOM 1314 C CA . ASP A 1 165 ? -9.469 13.160 14.439 1.00 79.31 165 ASP A CA 1
ATOM 1315 C C . ASP A 1 165 ? -8.612 12.081 13.755 1.00 79.31 165 ASP A C 1
ATOM 1317 O O . ASP A 1 165 ? -7.475 12.344 13.366 1.00 79.31 165 ASP A O 1
ATOM 1321 N N . ARG A 1 166 ? -9.130 10.854 13.609 1.00 80.75 166 ARG A N 1
ATOM 1322 C CA . ARG A 1 166 ? -8.427 9.758 12.916 1.00 80.75 166 ARG A CA 1
ATOM 1323 C C . ARG A 1 166 ? -8.911 9.527 11.494 1.00 80.75 166 ARG A C 1
ATOM 1325 O O . ARG A 1 166 ? -8.116 9.049 10.686 1.00 80.75 166 ARG A O 1
ATOM 1332 N N . ALA A 1 167 ? -10.190 9.780 11.229 1.00 87.06 167 ALA A N 1
ATOM 1333 C CA . ALA A 1 167 ? -10.813 9.504 9.942 1.00 87.06 167 ALA A CA 1
ATOM 1334 C C . ALA A 1 167 ? -10.408 10.538 8.885 1.00 87.06 167 ALA A C 1
ATOM 1336 O O . ALA A 1 167 ? -10.177 10.162 7.738 1.00 87.06 167 ALA A O 1
ATOM 1337 N N . TRP A 1 168 ? -10.248 11.814 9.268 1.00 88.06 168 TRP A N 1
ATOM 1338 C CA . TRP A 1 168 ? -9.877 12.872 8.322 1.00 88.06 168 TRP A CA 1
ATOM 1339 C C . TRP A 1 168 ? -8.530 12.591 7.640 1.00 88.06 168 TRP A C 1
ATOM 1341 O O . TRP A 1 168 ? -8.398 12.827 6.445 1.00 88.06 168 TRP A O 1
ATOM 1351 N N . ILE A 1 169 ? -7.564 12.013 8.369 1.00 91.38 169 ILE A N 1
ATOM 1352 C CA . ILE A 1 169 ? -6.254 11.615 7.829 1.00 91.38 169 ILE A CA 1
ATOM 1353 C C . ILE A 1 169 ? -6.443 10.627 6.674 1.00 91.38 169 ILE A C 1
ATOM 1355 O O . ILE A 1 169 ? -5.903 10.821 5.589 1.00 91.38 169 ILE A O 1
ATOM 1359 N N . THR A 1 170 ? -7.239 9.578 6.898 1.00 92.44 170 THR A N 1
ATOM 1360 C CA . THR A 1 170 ? -7.504 8.551 5.887 1.00 92.44 170 THR A CA 1
ATOM 1361 C C . THR A 1 170 ? -8.264 9.131 4.692 1.00 92.44 170 THR A C 1
ATOM 1363 O O . THR A 1 170 ? -7.945 8.790 3.558 1.00 92.44 170 THR A O 1
ATOM 1366 N N . ILE A 1 171 ? -9.214 10.047 4.925 1.00 92.88 171 ILE A N 1
ATOM 1367 C CA . ILE A 1 171 ? -9.953 10.747 3.860 1.00 92.88 171 ILE A CA 1
ATOM 1368 C C . ILE A 1 171 ? -9.002 11.581 2.996 1.00 92.88 171 ILE A C 1
ATOM 1370 O O . ILE A 1 171 ? -9.066 11.497 1.775 1.00 92.88 171 ILE A O 1
ATOM 1374 N N . VAL A 1 172 ? -8.099 12.356 3.603 1.00 92.19 172 VAL A N 1
ATOM 1375 C CA . VAL A 1 172 ? -7.124 13.164 2.855 1.00 92.19 172 VAL A CA 1
ATOM 1376 C C . VAL A 1 172 ? -6.219 12.270 2.010 1.00 92.19 172 VAL A C 1
ATOM 1378 O O . VAL A 1 172 ? -6.067 12.519 0.817 1.00 92.19 172 VAL A O 1
ATOM 1381 N N . CYS A 1 173 ? -5.672 11.194 2.584 1.00 95.25 173 CYS A N 1
ATOM 1382 C CA . CYS A 1 173 ? -4.846 10.257 1.822 1.00 95.25 173 CYS A CA 1
ATOM 1383 C C . CYS A 1 173 ? -5.627 9.569 0.692 1.00 95.25 173 CYS A C 1
ATOM 1385 O O . CYS A 1 173 ? -5.089 9.399 -0.399 1.00 95.25 173 CYS A O 1
ATOM 1387 N N . LEU A 1 174 ? -6.899 9.229 0.924 1.00 95.56 174 LEU A N 1
ATOM 1388 C CA . LEU A 1 174 ? -7.780 8.661 -0.094 1.00 95.56 174 LEU A CA 1
ATOM 1389 C C . LEU A 1 174 ? -8.015 9.634 -1.255 1.00 95.56 174 LEU A C 1
ATOM 1391 O O . LEU A 1 174 ? -7.941 9.224 -2.408 1.00 95.56 174 LEU A O 1
ATOM 1395 N N . LEU A 1 175 ? -8.268 10.914 -0.970 1.00 94.81 175 LEU A N 1
ATOM 1396 C CA . LEU A 1 175 ? -8.462 11.932 -2.006 1.00 94.81 175 LEU A CA 1
ATOM 1397 C C . LEU A 1 175 ? -7.195 12.137 -2.845 1.00 94.81 175 LEU A C 1
ATOM 1399 O O . LEU A 1 175 ? -7.291 12.254 -4.063 1.00 94.81 175 LEU A O 1
ATOM 1403 N N . ILE A 1 176 ? -6.015 12.123 -2.216 1.00 94.25 176 ILE A N 1
ATOM 1404 C CA . ILE A 1 176 ? -4.734 12.204 -2.934 1.00 94.25 176 ILE A CA 1
ATOM 1405 C C . ILE A 1 176 ? -4.527 10.957 -3.806 1.00 94.25 176 ILE A C 1
ATOM 1407 O O . ILE A 1 176 ? -4.195 11.089 -4.981 1.00 94.25 176 ILE A O 1
ATOM 1411 N N . ALA A 1 177 ? -4.768 9.754 -3.274 1.00 95.81 177 ALA A N 1
ATOM 1412 C CA . ALA A 1 177 ? -4.672 8.514 -4.050 1.00 95.81 177 ALA A CA 1
ATOM 1413 C C . ALA A 1 177 ? -5.654 8.496 -5.235 1.00 95.81 177 ALA A C 1
ATOM 1415 O O . ALA A 1 177 ? -5.300 8.062 -6.328 1.00 95.81 177 ALA A O 1
ATOM 1416 N N . PHE A 1 178 ? -6.873 9.002 -5.032 1.00 95.69 178 PHE A N 1
ATOM 1417 C CA . PHE A 1 178 ? -7.875 9.144 -6.084 1.00 95.69 178 PHE A CA 1
ATOM 1418 C C . PHE A 1 178 ? -7.424 10.124 -7.174 1.00 95.69 178 PHE A C 1
ATOM 1420 O O . PHE A 1 178 ? -7.536 9.807 -8.355 1.00 95.69 178 PHE A O 1
ATOM 1427 N N . ALA A 1 179 ? -6.864 11.276 -6.793 1.00 93.94 179 ALA A N 1
ATOM 1428 C CA . ALA A 1 179 ? -6.313 12.241 -7.741 1.00 93.94 179 ALA A CA 1
ATOM 1429 C C . ALA A 1 179 ? -5.157 11.637 -8.559 1.00 93.94 179 ALA A C 1
ATOM 1431 O O . ALA A 1 179 ? -5.179 11.714 -9.784 1.00 93.94 179 ALA A O 1
ATOM 1432 N N . LEU A 1 180 ? -4.208 10.951 -7.906 1.00 93.44 180 LEU A N 1
ATOM 1433 C CA . LEU A 1 180 ? -3.124 10.236 -8.593 1.00 93.44 180 LEU A CA 1
ATOM 1434 C C . LEU A 1 180 ? -3.666 9.191 -9.576 1.00 93.44 180 LEU A C 1
ATOM 1436 O O . LEU A 1 180 ? -3.178 9.091 -10.697 1.00 93.44 180 LEU A O 1
ATOM 1440 N N . TRP A 1 181 ? -4.698 8.436 -9.200 1.00 95.06 181 T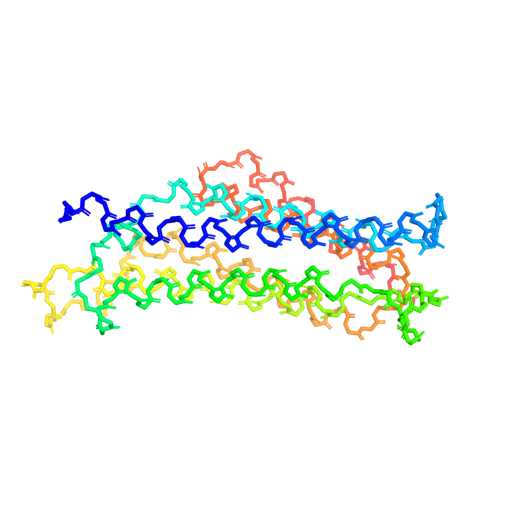RP A N 1
ATOM 1441 C CA . TRP A 1 181 ? -5.318 7.456 -10.093 1.00 95.06 181 TRP A CA 1
ATOM 1442 C C . TRP A 1 181 ? -6.010 8.085 -11.311 1.00 95.06 181 TRP A C 1
ATOM 1444 O O . TRP A 1 181 ? -6.016 7.486 -12.385 1.00 95.06 181 TRP A O 1
ATOM 1454 N N . LEU A 1 182 ? -6.605 9.274 -11.175 1.00 93.38 182 LEU A N 1
ATOM 1455 C CA . LEU A 1 182 ? -7.199 9.979 -12.314 1.00 93.38 182 LEU A CA 1
ATOM 1456 C C . LEU A 1 182 ? -6.130 10.470 -13.298 1.00 93.38 182 LEU A C 1
ATOM 1458 O O . LEU A 1 182 ? -6.288 10.263 -14.500 1.00 93.38 182 LEU A O 1
ATOM 1462 N N . GLU A 1 183 ? -5.045 11.057 -12.789 1.00 89.50 183 GLU A N 1
ATOM 1463 C CA . GLU A 1 183 ? -3.948 11.606 -13.602 1.00 89.50 183 GLU A CA 1
ATOM 1464 C C . GLU A 1 183 ? -3.149 10.519 -14.333 1.00 89.50 183 GLU A C 1
ATOM 1466 O O . GLU A 1 183 ? -2.767 10.672 -15.488 1.00 89.50 183 GLU A O 1
ATOM 1471 N N . THR A 1 184 ? -2.920 9.378 -13.686 1.00 88.12 184 THR A N 1
ATOM 1472 C CA . THR A 1 184 ? -2.016 8.332 -14.199 1.00 88.12 184 THR A CA 1
ATOM 1473 C C . THR A 1 184 ? -2.580 7.496 -15.335 1.00 88.12 184 THR A C 1
ATOM 1475 O O . THR A 1 184 ? -1.839 6.753 -15.975 1.00 88.12 184 THR A O 1
ATOM 1478 N N . ARG A 1 185 ? -3.866 7.656 -15.669 1.00 84.19 185 ARG A N 1
ATOM 1479 C CA . ARG A 1 185 ? -4.488 6.960 -16.809 1.00 84.19 185 ARG A CA 1
ATOM 1480 C C . ARG A 1 185 ? -3.838 7.285 -18.153 1.00 84.19 185 ARG A C 1
ATOM 1482 O O . ARG A 1 185 ? -4.069 6.558 -19.115 1.00 84.19 185 ARG A O 1
ATOM 1489 N N . THR A 1 186 ? -3.085 8.376 -18.235 1.00 79.25 186 THR A N 1
ATOM 1490 C CA . THR A 1 186 ? -2.493 8.886 -19.477 1.00 79.25 186 THR A CA 1
ATOM 1491 C C . THR A 1 186 ? -0.973 8.739 -19.525 1.00 79.25 186 THR A C 1
ATOM 1493 O O . THR A 1 186 ? -0.370 9.040 -20.554 1.00 79.25 186 THR A O 1
ATOM 1496 N N . PHE A 1 187 ? -0.326 8.274 -18.451 1.00 82.50 187 PHE A N 1
ATOM 1497 C CA . PHE A 1 187 ? 1.134 8.228 -18.383 1.00 82.50 187 PHE A CA 1
ATOM 1498 C C . PHE A 1 187 ? 1.698 6.965 -19.025 1.00 82.50 187 PHE A C 1
ATOM 1500 O O . PHE A 1 187 ? 1.501 5.859 -18.536 1.00 82.50 187 PHE A O 1
ATOM 1507 N N . THR A 1 188 ? 2.466 7.157 -20.097 1.00 81.69 188 THR A N 1
ATOM 1508 C CA . THR A 1 188 ? 3.225 6.095 -20.780 1.00 81.69 188 THR A CA 1
ATOM 1509 C C . THR A 1 188 ? 4.739 6.239 -20.603 1.00 81.69 188 THR A C 1
ATOM 1511 O O . THR A 1 188 ? 5.506 5.383 -21.035 1.00 81.69 188 THR A O 1
ATOM 1514 N N . ASN A 1 189 ? 5.194 7.339 -19.995 1.00 91.25 189 ASN A N 1
ATOM 1515 C CA . ASN A 1 189 ? 6.612 7.654 -19.844 1.00 91.25 189 ASN A CA 1
ATOM 1516 C C . ASN A 1 189 ? 7.188 6.999 -18.582 1.00 91.25 189 ASN A C 1
ATOM 1518 O O . ASN A 1 189 ? 6.663 7.192 -17.487 1.00 91.25 189 ASN A O 1
ATOM 1522 N N . ALA A 1 190 ? 8.326 6.308 -18.715 1.00 92.62 190 ALA A N 1
ATOM 1523 C CA . ALA A 1 190 ? 8.995 5.618 -17.607 1.00 92.62 190 ALA A CA 1
ATOM 1524 C C . ALA A 1 190 ? 9.304 6.540 -16.412 1.00 92.62 190 ALA A C 1
ATOM 1526 O O . ALA A 1 190 ? 9.054 6.176 -15.268 1.00 92.62 190 ALA A O 1
ATOM 1527 N N . LEU A 1 191 ? 9.784 7.763 -16.670 1.00 92.31 191 LEU A N 1
ATOM 1528 C CA . LEU A 1 191 ? 10.068 8.739 -15.610 1.00 92.31 191 LEU A CA 1
ATOM 1529 C C . LEU A 1 191 ? 8.803 9.194 -14.870 1.00 92.31 191 LEU A C 1
ATOM 1531 O O . LEU A 1 191 ? 8.853 9.420 -13.664 1.00 92.31 191 LEU A O 1
ATOM 1535 N N . SER A 1 192 ? 7.671 9.305 -15.570 1.00 92.19 192 SER A N 1
ATOM 1536 C CA . SER A 1 192 ? 6.389 9.652 -14.950 1.00 92.19 192 SER A CA 1
ATOM 1537 C C . SER A 1 192 ? 5.897 8.528 -14.040 1.00 92.19 192 SER A C 1
ATOM 1539 O O . SER A 1 192 ? 5.415 8.814 -12.950 1.00 92.19 192 SER A O 1
ATOM 1541 N N . VAL A 1 193 ? 6.075 7.263 -14.441 1.00 93.44 193 VAL A N 1
ATOM 1542 C CA . VAL A 1 193 ? 5.758 6.093 -13.600 1.00 93.44 193 VAL A CA 1
ATOM 1543 C C . VAL A 1 193 ? 6.619 6.089 -12.336 1.00 93.44 193 VAL A C 1
ATOM 1545 O O . VAL A 1 193 ? 6.083 6.081 -11.234 1.00 93.44 193 VAL A O 1
ATOM 1548 N N . VAL A 1 194 ? 7.937 6.258 -12.478 1.00 94.75 194 VAL A N 1
ATOM 1549 C CA . VAL A 1 194 ? 8.865 6.375 -11.338 1.00 94.75 194 VAL A CA 1
ATOM 1550 C C . VAL A 1 194 ? 8.464 7.512 -10.389 1.00 94.75 194 VAL A C 1
ATOM 1552 O O . VAL A 1 194 ? 8.480 7.355 -9.168 1.00 94.75 194 VAL A O 1
ATOM 1555 N N . ALA A 1 195 ? 8.083 8.673 -10.928 1.00 93.06 195 ALA A N 1
ATOM 1556 C CA . ALA A 1 195 ? 7.638 9.802 -10.117 1.00 93.06 195 ALA A CA 1
ATOM 1557 C C . ALA A 1 195 ? 6.342 9.490 -9.345 1.00 93.06 195 ALA A 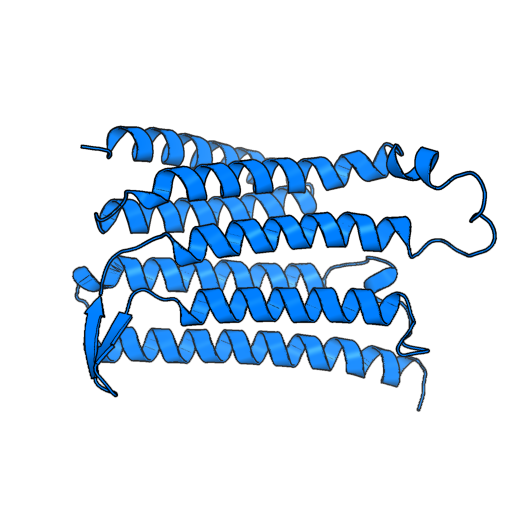C 1
ATOM 1559 O O . ALA A 1 195 ? 6.206 9.896 -8.188 1.00 93.06 195 ALA A O 1
ATOM 1560 N N . VAL A 1 196 ? 5.413 8.755 -9.960 1.00 94.19 196 VAL A N 1
ATOM 1561 C CA . VAL A 1 196 ? 4.171 8.303 -9.320 1.00 94.19 196 VAL A CA 1
ATOM 1562 C C . VAL A 1 196 ? 4.462 7.312 -8.200 1.00 94.19 196 VAL A C 1
ATOM 1564 O O . VAL A 1 196 ? 3.934 7.495 -7.106 1.00 94.19 196 VAL A O 1
ATOM 1567 N N . ASP A 1 197 ? 5.337 6.330 -8.417 1.00 95.81 197 ASP A N 1
ATOM 1568 C CA . ASP A 1 197 ? 5.751 5.380 -7.376 1.00 95.81 197 ASP A CA 1
ATOM 1569 C C . ASP A 1 197 ? 6.334 6.097 -6.158 1.00 95.81 197 ASP A C 1
ATOM 1571 O O . ASP A 1 197 ? 5.963 5.827 -5.013 1.00 95.81 197 ASP A O 1
ATOM 1575 N N . ILE A 1 198 ? 7.216 7.074 -6.391 1.00 95.12 198 ILE A N 1
ATOM 1576 C CA . ILE A 1 198 ? 7.801 7.894 -5.325 1.00 95.12 198 ILE A CA 1
ATOM 1577 C C . ILE A 1 198 ? 6.711 8.696 -4.596 1.00 95.12 198 ILE A C 1
ATOM 1579 O O . ILE A 1 198 ? 6.739 8.800 -3.366 1.00 95.12 198 ILE A O 1
ATOM 1583 N N . ALA A 1 199 ? 5.729 9.239 -5.320 1.00 94.31 199 ALA A N 1
ATOM 1584 C CA . ALA A 1 199 ? 4.595 9.932 -4.714 1.00 94.31 199 ALA A CA 1
ATOM 1585 C C . ALA A 1 199 ? 3.729 8.981 -3.868 1.00 94.31 199 ALA A C 1
ATOM 1587 O O . ALA A 1 199 ? 3.329 9.344 -2.761 1.00 94.31 199 ALA A O 1
ATOM 1588 N N . LEU A 1 200 ? 3.489 7.750 -4.324 1.00 96.06 200 LEU A N 1
ATOM 1589 C CA . LEU A 1 200 ? 2.770 6.731 -3.559 1.00 96.06 200 LEU A CA 1
ATOM 1590 C C . LEU A 1 200 ? 3.543 6.309 -2.301 1.00 96.06 200 LEU A C 1
ATOM 1592 O O . LEU A 1 200 ? 2.946 6.196 -1.228 1.00 96.06 200 LEU A O 1
ATOM 1596 N N . VAL A 1 201 ? 4.870 6.163 -2.383 1.00 96.56 201 VAL A N 1
ATOM 1597 C CA . VAL A 1 201 ? 5.735 5.947 -1.209 1.00 96.56 201 VAL A CA 1
ATOM 1598 C C . VAL A 1 201 ? 5.574 7.087 -0.206 1.00 96.56 201 VAL A C 1
ATOM 1600 O O . VAL A 1 201 ? 5.303 6.841 0.972 1.00 96.56 201 VAL A O 1
ATOM 1603 N N . ALA A 1 202 ? 5.685 8.336 -0.664 1.00 94.69 202 ALA A N 1
ATOM 1604 C CA . ALA A 1 202 ? 5.514 9.509 0.186 1.00 94.69 202 ALA A CA 1
ATOM 1605 C C . ALA A 1 202 ? 4.119 9.548 0.830 1.00 94.69 202 ALA A C 1
ATOM 1607 O O . ALA A 1 202 ? 3.993 9.876 2.011 1.00 94.69 202 ALA A O 1
ATOM 1608 N N . LEU A 1 203 ? 3.078 9.155 0.091 1.00 95.56 203 LEU A N 1
ATOM 1609 C CA . LEU A 1 203 ? 1.703 9.081 0.580 1.00 95.56 203 LEU A CA 1
ATOM 1610 C C . LEU A 1 203 ? 1.529 8.036 1.687 1.00 95.56 203 LEU A C 1
ATOM 1612 O O . LEU A 1 203 ? 0.917 8.330 2.717 1.00 95.56 203 LEU A O 1
ATOM 1616 N N . VAL A 1 204 ? 2.089 6.836 1.514 1.00 96.44 204 VAL A N 1
ATOM 1617 C CA . VAL A 1 204 ? 2.062 5.777 2.536 1.00 96.44 204 VAL A CA 1
ATOM 1618 C C . VAL A 1 204 ? 2.799 6.223 3.798 1.00 96.44 204 VAL A C 1
ATOM 1620 O O . VAL A 1 204 ? 2.280 6.070 4.908 1.00 96.44 204 VAL A O 1
ATOM 1623 N N . LEU A 1 205 ? 3.984 6.818 3.650 1.00 94.69 205 LEU A N 1
ATOM 1624 C CA . LEU A 1 205 ? 4.763 7.315 4.785 1.00 94.69 205 LEU A CA 1
ATOM 1625 C C . LEU A 1 205 ? 4.063 8.483 5.492 1.00 94.69 205 LEU A C 1
ATOM 1627 O O . LEU A 1 205 ? 4.028 8.510 6.724 1.00 94.69 205 LEU A O 1
ATOM 1631 N N . LEU A 1 206 ? 3.440 9.403 4.745 1.00 92.62 206 LEU A N 1
ATOM 1632 C CA . LEU A 1 206 ? 2.623 10.484 5.301 1.00 92.62 206 LEU A CA 1
ATOM 1633 C C . LEU A 1 206 ? 1.464 9.925 6.130 1.00 92.62 206 LEU A C 1
ATOM 1635 O O . LEU A 1 206 ? 1.263 10.345 7.271 1.00 92.62 206 LEU A O 1
ATOM 1639 N N . PHE A 1 207 ? 0.724 8.957 5.582 1.00 94.00 207 PHE A N 1
ATOM 1640 C CA . PHE A 1 207 ? -0.382 8.310 6.282 1.00 94.00 207 PHE A CA 1
ATOM 1641 C C . PHE A 1 207 ? 0.071 7.716 7.623 1.00 94.00 207 PHE A C 1
ATOM 1643 O O . PHE A 1 207 ? -0.569 7.940 8.656 1.00 94.00 207 PHE A O 1
ATOM 1650 N N . ARG A 1 208 ? 1.209 7.010 7.632 1.00 93.44 208 ARG A N 1
ATOM 1651 C CA . ARG A 1 208 ? 1.790 6.427 8.852 1.00 93.44 208 ARG A CA 1
ATOM 1652 C C . ARG A 1 208 ? 2.206 7.502 9.851 1.00 93.44 208 ARG A C 1
ATOM 1654 O O . ARG A 1 208 ? 1.796 7.437 11.009 1.00 93.44 208 ARG A O 1
ATOM 1661 N N . ALA A 1 209 ? 2.940 8.519 9.403 1.00 90.75 209 ALA A N 1
ATOM 1662 C CA . ALA A 1 209 ? 3.395 9.617 10.251 1.00 90.75 209 ALA A CA 1
ATOM 1663 C C . ALA A 1 209 ? 2.225 10.359 10.917 1.00 90.75 209 ALA A C 1
ATOM 1665 O O . ALA A 1 209 ? 2.272 10.644 12.117 1.00 90.75 209 ALA A O 1
ATOM 1666 N N . LEU A 1 210 ? 1.151 10.624 10.166 1.00 90.00 210 LEU A N 1
ATOM 1667 C CA . LEU A 1 210 ? -0.055 11.270 10.682 1.00 90.00 210 LEU A CA 1
ATOM 1668 C C . LEU A 1 210 ? -0.782 10.388 11.708 1.00 90.00 210 LEU A C 1
ATOM 1670 O O . LEU A 1 210 ? -1.166 10.879 12.772 1.00 90.00 210 LEU A O 1
ATOM 1674 N N . LYS A 1 211 ? -0.925 9.080 11.450 1.00 86.31 211 LYS A N 1
ATOM 1675 C CA . LYS A 1 211 ? -1.548 8.141 12.404 1.00 86.31 211 LYS A CA 1
ATOM 1676 C C . LYS A 1 211 ? -0.735 7.986 13.697 1.00 86.31 211 LYS A C 1
ATOM 1678 O O . LYS A 1 211 ? -1.334 7.827 14.762 1.00 86.31 211 LYS A O 1
ATOM 1683 N N . GLU A 1 212 ? 0.593 8.086 13.633 1.00 87.62 212 GLU A N 1
ATOM 1684 C CA . GLU A 1 212 ? 1.492 8.050 14.799 1.00 87.62 212 GLU A CA 1
ATOM 1685 C C . GLU A 1 212 ? 1.654 9.414 15.505 1.00 87.62 212 GLU A C 1
ATOM 1687 O O . GLU A 1 212 ? 2.371 9.510 16.500 1.00 87.62 212 GLU A O 1
ATOM 1692 N N . LYS A 1 213 ? 0.958 10.469 15.044 1.00 84.69 213 LYS A N 1
ATOM 1693 C CA . LYS A 1 213 ? 1.064 11.858 15.545 1.00 84.69 213 LYS A CA 1
ATOM 1694 C C . LYS A 1 213 ? 2.478 12.451 15.445 1.00 84.69 213 LYS A C 1
ATOM 1696 O O . LYS A 1 213 ? 2.871 13.313 16.232 1.00 84.69 213 LYS A O 1
ATOM 1701 N N . SER A 1 214 ? 3.241 12.025 14.446 1.00 79.25 214 SER A N 1
ATOM 1702 C CA . SER A 1 214 ? 4.614 12.461 14.218 1.00 79.25 214 SER A CA 1
ATOM 1703 C C . SER A 1 214 ? 4.662 13.727 13.352 1.00 79.25 214 SER A C 1
ATOM 1705 O O . SER A 1 214 ? 4.893 13.676 12.144 1.00 79.25 214 SER A O 1
ATOM 1707 N N . SER A 1 215 ? 4.418 14.888 13.975 1.00 76.50 215 SER A N 1
ATOM 1708 C CA . SER A 1 215 ? 4.267 16.188 13.287 1.00 76.50 215 SER A CA 1
ATOM 1709 C C . SER A 1 215 ? 5.434 16.540 12.344 1.00 76.50 215 SER A C 1
ATOM 1711 O O . SER A 1 215 ? 5.207 16.950 11.208 1.00 76.50 215 SER A O 1
ATOM 1713 N N . LYS A 1 216 ? 6.689 16.298 12.758 1.00 79.25 216 LYS A N 1
ATOM 1714 C CA . LYS A 1 216 ? 7.881 16.605 11.939 1.00 79.25 216 LYS A CA 1
ATOM 1715 C C . LYS A 1 216 ? 7.893 15.842 10.608 1.00 79.25 216 LYS A C 1
ATOM 1717 O O . LYS A 1 216 ? 8.169 16.425 9.563 1.00 79.25 216 LYS A O 1
ATOM 1722 N N . TRP A 1 217 ? 7.570 14.551 10.648 1.00 75.75 217 TRP A N 1
ATOM 1723 C CA . TRP A 1 217 ? 7.552 13.686 9.467 1.00 75.75 217 TRP A CA 1
ATOM 1724 C C . TRP A 1 217 ? 6.357 13.980 8.562 1.00 75.75 217 TRP A C 1
ATOM 1726 O O . TRP A 1 217 ? 6.499 13.974 7.342 1.00 75.75 217 TRP A O 1
ATOM 1736 N N . ALA A 1 218 ? 5.204 14.311 9.149 1.00 76.12 218 ALA A N 1
ATOM 1737 C CA . ALA A 1 218 ? 4.021 14.695 8.391 1.00 76.12 218 ALA A CA 1
ATOM 1738 C C . ALA A 1 218 ? 4.274 15.930 7.510 1.00 76.12 218 ALA A C 1
ATOM 1740 O O . ALA A 1 218 ? 3.949 15.914 6.322 1.00 76.12 218 ALA A O 1
ATOM 1741 N N . SER A 1 219 ? 4.913 16.969 8.056 1.00 74.12 219 SER A N 1
ATOM 1742 C CA . SER A 1 219 ? 5.256 18.172 7.288 1.00 74.12 219 SER A CA 1
ATOM 1743 C C . SER A 1 219 ? 6.231 17.864 6.150 1.00 74.12 219 SER A C 1
ATOM 1745 O O . SER A 1 219 ? 6.004 18.291 5.020 1.00 74.12 219 SER A O 1
ATOM 1747 N N . ALA A 1 220 ? 7.277 17.073 6.418 1.00 77.19 220 ALA A N 1
ATOM 1748 C CA . ALA A 1 220 ? 8.270 16.702 5.410 1.00 77.19 220 ALA A CA 1
ATOM 1749 C C . ALA A 1 220 ? 7.652 15.912 4.241 1.00 77.19 220 ALA A C 1
ATOM 1751 O O . ALA A 1 220 ? 7.886 16.242 3.080 1.00 77.19 220 ALA A O 1
ATOM 1752 N N . MET A 1 221 ? 6.820 14.908 4.535 1.00 80.56 221 MET A N 1
ATOM 1753 C CA . MET A 1 221 ? 6.168 14.099 3.498 1.00 80.56 221 MET A CA 1
ATOM 1754 C C . MET A 1 221 ? 5.095 14.882 2.730 1.00 80.56 221 MET A C 1
ATOM 1756 O O . MET A 1 221 ? 4.941 14.685 1.528 1.00 80.56 221 MET A O 1
ATOM 1760 N N . SER A 1 222 ? 4.391 15.811 3.385 1.00 78.19 222 SER A N 1
ATOM 1761 C CA . SER A 1 222 ? 3.423 16.685 2.705 1.00 78.19 222 SER A CA 1
ATOM 1762 C C . SER A 1 222 ? 4.109 17.601 1.690 1.00 78.19 222 SER A C 1
ATOM 1764 O O . SER A 1 222 ? 3.635 17.737 0.566 1.00 78.19 222 SER A O 1
ATOM 1766 N N . LEU A 1 223 ? 5.255 18.187 2.057 1.00 76.94 223 LEU A N 1
ATOM 1767 C CA . LEU A 1 223 ? 6.053 19.003 1.138 1.00 76.94 223 LEU A CA 1
ATOM 1768 C C . LEU A 1 223 ? 6.556 18.183 -0.052 1.00 76.94 223 LEU A C 1
ATOM 1770 O O . LEU A 1 223 ? 6.477 18.653 -1.185 1.00 76.94 223 LEU A O 1
ATOM 1774 N N . LEU A 1 224 ? 7.019 16.954 0.196 1.00 78.62 224 LEU A N 1
ATOM 1775 C CA . LEU A 1 224 ? 7.451 16.042 -0.860 1.00 78.62 224 LEU A CA 1
ATOM 1776 C C . LEU A 1 224 ? 6.306 15.733 -1.836 1.00 78.62 224 LEU A C 1
ATOM 1778 O O . LEU A 1 224 ? 6.486 15.860 -3.042 1.00 78.62 224 LEU A O 1
ATOM 1782 N N . LEU A 1 225 ? 5.114 15.404 -1.331 1.00 78.75 225 LEU A N 1
ATOM 1783 C CA . LEU A 1 225 ? 3.933 15.156 -2.166 1.00 78.75 225 LEU A CA 1
ATOM 1784 C C . LEU A 1 225 ? 3.551 16.368 -3.014 1.00 78.75 225 LEU A C 1
ATOM 1786 O O . LEU A 1 225 ? 3.295 16.224 -4.208 1.00 78.75 225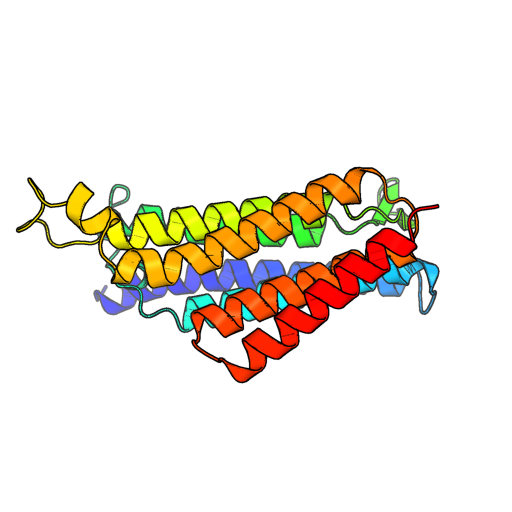 LEU A O 1
ATOM 1790 N N . ILE A 1 226 ? 3.537 17.562 -2.420 1.00 80.62 226 ILE A N 1
ATOM 1791 C CA . ILE A 1 226 ? 3.229 18.801 -3.142 1.00 80.62 226 ILE A CA 1
ATOM 1792 C C . ILE A 1 226 ? 4.260 19.034 -4.251 1.00 80.62 226 ILE A C 1
ATOM 1794 O O . ILE A 1 226 ? 3.881 19.273 -5.397 1.00 80.62 226 ILE A O 1
ATOM 1798 N N . ALA A 1 227 ? 5.553 18.910 -3.938 1.00 76.94 227 ALA A N 1
ATOM 1799 C CA . ALA A 1 227 ? 6.627 19.075 -4.912 1.00 76.94 227 ALA A CA 1
ATOM 1800 C C . ALA A 1 227 ? 6.499 18.082 -6.079 1.00 76.94 227 ALA A C 1
ATOM 1802 O O . ALA A 1 227 ? 6.619 18.484 -7.235 1.00 76.94 227 ALA A O 1
ATOM 1803 N N . MET A 1 228 ? 6.186 16.816 -5.789 1.00 77.06 228 MET A N 1
ATOM 1804 C CA . MET A 1 228 ? 6.010 15.773 -6.805 1.00 77.06 228 MET A CA 1
ATOM 1805 C C . MET A 1 228 ? 4.759 15.990 -7.657 1.00 77.06 228 MET A C 1
ATOM 1807 O O . MET A 1 228 ? 4.810 15.789 -8.865 1.00 77.06 228 MET A O 1
ATOM 1811 N N . THR A 1 229 ? 3.660 16.462 -7.066 1.00 76.94 229 THR A N 1
ATOM 1812 C CA . THR A 1 229 ? 2.431 16.776 -7.814 1.00 76.94 229 THR A CA 1
ATOM 1813 C C . THR A 1 229 ? 2.678 17.930 -8.791 1.00 76.94 229 THR A C 1
ATOM 1815 O O . THR A 1 229 ? 2.297 17.859 -9.957 1.00 76.94 229 THR A O 1
ATOM 1818 N N . ILE A 1 230 ? 3.396 18.970 -8.349 1.00 74.81 230 ILE A N 1
ATOM 1819 C CA . ILE A 1 230 ? 3.782 20.105 -9.200 1.00 74.81 230 ILE A CA 1
ATOM 1820 C C . ILE A 1 230 ? 4.762 19.668 -10.297 1.00 74.81 230 ILE A C 1
ATOM 1822 O O . ILE A 1 230 ? 4.638 20.107 -11.439 1.00 74.81 230 ILE A O 1
ATOM 1826 N N . ALA A 1 231 ? 5.740 18.821 -9.969 1.00 73.88 231 ALA A N 1
ATOM 1827 C CA . ALA A 1 231 ? 6.700 18.307 -10.943 1.00 73.88 231 ALA A CA 1
ATOM 1828 C C . ALA A 1 231 ? 6.025 17.402 -11.986 1.00 73.88 231 ALA A C 1
ATOM 1830 O O . ALA A 1 231 ? 6.290 17.552 -13.175 1.00 73.88 231 ALA A O 1
ATOM 1831 N N . GLY A 1 232 ? 5.112 16.525 -11.560 1.00 68.94 232 GLY A N 1
ATOM 1832 C CA . GLY A 1 232 ? 4.338 15.644 -12.437 1.00 68.94 232 GLY A CA 1
ATOM 1833 C C . GLY A 1 232 ? 3.473 16.413 -13.435 1.00 68.94 232 GLY A C 1
ATOM 1834 O O . GLY A 1 232 ? 3.492 16.091 -14.619 1.00 68.94 232 GLY A O 1
ATOM 1835 N N . LEU A 1 233 ? 2.814 17.493 -12.995 1.00 68.62 233 LEU A N 1
ATOM 1836 C CA . LEU A 1 233 ? 2.055 18.389 -13.880 1.00 68.62 233 LEU A CA 1
ATOM 1837 C C . LEU A 1 233 ? 2.929 19.054 -14.956 1.00 68.62 233 LEU A C 1
ATOM 1839 O O . LEU A 1 233 ? 2.454 19.323 -16.052 1.00 68.62 233 LEU A O 1
ATOM 1843 N N . LYS A 1 234 ? 4.210 19.316 -14.671 1.00 70.69 234 LYS A N 1
ATOM 1844 C CA . LYS A 1 234 ? 5.147 19.909 -15.644 1.00 70.69 234 LYS A CA 1
ATOM 1845 C C . LYS A 1 234 ? 5.748 18.899 -16.622 1.00 70.69 234 LYS A C 1
ATOM 1847 O O . LYS A 1 234 ? 6.357 19.312 -17.602 1.00 70.69 234 LYS A O 1
ATOM 1852 N N . LEU A 1 235 ? 5.632 17.605 -16.329 1.00 64.50 235 LEU A N 1
ATOM 1853 C CA . LEU A 1 235 ? 6.155 16.514 -17.154 1.00 64.50 235 LEU A CA 1
ATOM 1854 C C . LEU A 1 235 ? 5.104 15.955 -18.128 1.00 64.50 235 LEU A C 1
ATOM 1856 O O . LEU A 1 235 ? 5.421 15.041 -18.889 1.00 64.50 235 LEU A O 1
ATOM 1860 N N . GLN A 1 236 ? 3.875 16.484 -18.111 1.00 62.59 236 GLN A N 1
ATOM 1861 C CA . GLN A 1 236 ? 2.886 16.226 -19.155 1.00 62.59 236 GLN A CA 1
ATOM 1862 C C . GLN A 1 236 ? 3.307 16.975 -20.440 1.00 62.59 236 GLN A C 1
ATOM 1864 O O . GLN A 1 236 ? 3.512 18.189 -20.370 1.00 62.59 236 GLN A O 1
ATOM 1869 N N . PRO A 1 237 ? 3.514 16.267 -21.569 1.00 57.19 237 PRO A N 1
ATOM 1870 C CA . PRO A 1 237 ? 3.839 16.880 -22.857 1.00 57.19 237 PRO A CA 1
ATOM 1871 C C . PRO A 1 237 ? 2.673 17.677 -23.452 1.00 57.19 237 PRO A C 1
ATOM 1873 O O . PRO A 1 237 ? 1.503 17.330 -23.168 1.00 57.19 237 PRO A O 1
#